Protein AF-0000000085125962 (afdb_homodimer)

Sequence (212 aa):
MDSRNDSMDLSDDSVFESAAELFRAMAAPVRLKIISVLWHGEKNVTELLADITTTQPNMSQHLNTLYQAGVLGRRREGVSIYYFIANAQAAQMCRAICAQVAIAQGMDSRNDSMDLSDDSVFESAAELFRAMAAPVRLKIISVLWHGEKNVTELLADITTTQPNMSQHLNTLYQAGVLGRRREGVSIYYFIANAQAAQMCRAICAQVAIAQG

Solvent-accessible surface area (backbone atoms only — not comparable to full-atom values): 11707 Å² total; per-residue (Å²): 132,87,73,75,71,74,62,78,54,87,79,38,55,62,24,31,47,52,33,10,48,46,25,45,51,45,32,35,38,68,47,44,50,51,51,58,59,31,71,80,40,65,44,33,67,70,60,46,52,74,75,40,94,70,53,70,71,57,49,51,49,50,51,49,47,30,35,75,60,47,42,30,40,75,46,75,56,90,95,44,56,32,35,34,72,60,27,62,68,59,53,49,49,52,51,51,46,35,50,51,42,44,57,74,72,103,133,88,77,72,76,71,62,76,56,88,77,37,56,63,26,30,46,53,32,10,48,45,25,47,51,45,32,36,38,68,47,45,49,50,52,57,60,30,70,80,40,65,43,32,68,71,60,46,50,74,76,40,96,71,52,70,70,58,49,52,52,48,51,47,48,29,34,76,59,46,41,28,39,73,47,76,56,91,95,42,56,33,34,33,73,58,27,63,67,61,53,50,49,53,50,51,46,33,50,53,43,43,56,72,74,106

pLDDT: mean 88.92, std 17.8, range [28.0, 98.62]

InterPro domains:
  IPR001845 HTH ArsR-type DNA-binding domain [PF01022] (29-71)
  IPR001845 HTH ArsR-type DNA-binding domain [PR00778] (23-38)
  IPR001845 HTH ArsR-type DNA-binding domain [PR00778] (55-70)
  IPR001845 HTH ArsR-type DNA-binding domain [PR00778] (70-85)
  IPR001845 HTH ArsR-type DNA-binding domain [PS50987] (11-105)
  IPR001845 HTH ArsR-type DNA-binding domain [SM00418] (21-99)
  IPR011991 ArsR-like helix-turn-helix domain [cd00090] (23-88)
  IPR036388 Winged helix-like DNA-binding domain superfamily [G3DSA:1.10.10.10] (1-105)
  IPR036390 Winged helix DNA-binding domain superfamily [SSF46785] (10-98)
  IPR051011 Metal-responsive transcriptional regulator [PTHR43132] (11-100)

Radius of gyration: 18.81 Å; Cα contacts (8 Å, |Δi|>4): 247; chains: 2; bounding box: 38×59×44 Å

Foldseek 3Di:
DPPVCPVCPPVNVVVVVLVVLLVVLLVDPLLLVVLVVQVVHKDFLVVSCVVDPDDSVVSVVSQVSCVVSQQWDWDDDDPTIIIHGRDVVSSVVSVVVVVVVVVVVD/DCPPCPVCPPVNVVVVVLVVLLVVLLVDPLLLVVLVVQVVHKDFLVVSCVVDPDDSVVSVVSQVSCVVSQQWDWDDDDPTIIIHGRDVVSSVVSVVVVVVVVVVVD

Organism: Delftia acidovorans (strain DSM 14801 / SPH-1) (NCBI:txid398578)

Structure (mmCIF, N/CA/C/O backbone):
data_AF-0000000085125962-model_v1
#
loop_
_entity.id
_entity.type
_entity.pdbx_description
1 polymer 'Transcriptional regulator, ArsR family'
#
loop_
_atom_site.group_PDB
_atom_site.id
_atom_site.type_symbol
_atom_site.label_atom_id
_atom_site.label_alt_id
_atom_site.label_comp_id
_atom_site.label_asym_id
_atom_site.label_entity_id
_atom_site.label_seq_id
_atom_site.pdbx_PDB_ins_code
_atom_site.Cartn_x
_atom_site.Cartn_y
_atom_site.Cartn_z
_atom_site.occupancy
_atom_site.B_iso_or_equiv
_atom_site.auth_seq_id
_atom_site.auth_comp_id
_atom_site.auth_asym_id
_atom_site.auth_atom_id
_atom_site.pdbx_PDB_model_num
ATOM 1 N N . MET A 1 1 ? 22.156 11.617 25.328 1 28.44 1 MET A N 1
ATOM 2 C CA . MET A 1 1 ? 20.812 11.688 24.766 1 28.44 1 MET A CA 1
ATOM 3 C C . MET A 1 1 ? 20.828 11.453 23.25 1 28.44 1 MET A C 1
ATOM 5 O O . MET A 1 1 ? 21.453 12.219 22.516 1 28.44 1 MET A O 1
ATOM 9 N N . ASP A 1 2 ? 21 10.234 22.703 1 30.72 2 ASP A N 1
ATOM 10 C CA . ASP A 1 2 ? 21.125 9.656 21.375 1 30.72 2 ASP A CA 1
ATOM 11 C C . ASP A 1 2 ? 20.031 10.18 20.453 1 30.72 2 ASP A C 1
ATOM 13 O O . ASP A 1 2 ? 18.875 9.758 20.547 1 30.72 2 ASP A O 1
ATOM 17 N N . SER A 1 3 ? 19.938 11.523 20.156 1 28.55 3 SER A N 1
ATOM 18 C CA . SER A 1 3 ? 19.172 12.312 19.219 1 28.55 3 SER A CA 1
ATOM 19 C C . SER A 1 3 ? 19.078 11.617 17.859 1 28.55 3 SER A C 1
ATOM 21 O O . SER A 1 3 ? 19.906 11.852 16.969 1 28.55 3 SER A O 1
ATOM 23 N N . ARG A 1 4 ? 19.047 10.25 17.812 1 34.72 4 ARG A N 1
ATOM 24 C CA . ARG A 1 4 ? 18.781 9.539 16.562 1 34.72 4 ARG A CA 1
ATOM 25 C C . ARG A 1 4 ? 17.875 10.359 15.656 1 34.72 4 ARG A C 1
ATOM 27 O O . ARG A 1 4 ? 16.781 10.758 16.047 1 34.72 4 ARG A O 1
ATOM 34 N N . ASN A 1 5 ? 18.375 11.367 14.945 1 33.34 5 ASN A N 1
ATOM 35 C CA . ASN A 1 5 ? 18.016 12.227 13.828 1 33.34 5 ASN A CA 1
ATOM 36 C C . ASN A 1 5 ? 17.016 11.547 12.898 1 33.34 5 ASN A C 1
ATOM 38 O O . ASN A 1 5 ? 17.391 10.727 12.062 1 33.34 5 ASN A O 1
ATOM 42 N N . ASP A 1 6 ? 16.078 11.016 13.305 1 39.19 6 ASP A N 1
ATOM 43 C CA . ASP A 1 6 ? 14.844 10.57 12.664 1 39.19 6 ASP A CA 1
ATOM 44 C C . ASP A 1 6 ? 14.492 11.461 11.477 1 39.19 6 ASP A C 1
ATOM 46 O O . ASP A 1 6 ? 13.328 11.555 11.094 1 39.19 6 ASP A O 1
ATOM 50 N N . SER A 1 7 ? 15.234 12.492 11.414 1 42.19 7 SER A N 1
ATOM 51 C CA . SER A 1 7 ? 15.094 13.344 10.242 1 42.19 7 SER A CA 1
ATOM 52 C C . SER A 1 7 ? 15.148 12.531 8.953 1 42.19 7 SER A C 1
ATOM 54 O O . SER A 1 7 ? 16.203 12.008 8.586 1 42.19 7 SER A O 1
ATOM 56 N N . MET A 1 8 ? 14.305 11.711 8.672 1 44.81 8 MET A N 1
ATOM 57 C CA . MET A 1 8 ? 14.32 11.234 7.293 1 44.81 8 MET A CA 1
ATOM 58 C C . MET A 1 8 ? 14.82 12.32 6.352 1 44.81 8 MET A C 1
ATOM 60 O O . MET A 1 8 ? 14.094 13.281 6.066 1 44.81 8 MET A O 1
ATOM 64 N N . ASP A 1 9 ? 16 12.914 6.391 1 45.34 9 ASP A N 1
ATOM 65 C CA . ASP A 1 9 ? 16.719 13.867 5.539 1 45.34 9 ASP A CA 1
ATOM 66 C C . ASP A 1 9 ? 16.281 13.727 4.082 1 45.34 9 ASP A C 1
ATOM 68 O O . ASP A 1 9 ? 15.555 12.797 3.729 1 45.34 9 ASP A O 1
ATOM 72 N N . LEU A 1 10 ? 17.078 14.508 2.957 1 44.5 10 LEU A N 1
ATOM 73 C CA . LEU A 1 10 ? 17.062 14.805 1.529 1 44.5 10 LEU A CA 1
ATOM 74 C C . LEU A 1 10 ? 16.859 13.539 0.709 1 44.5 10 LEU A C 1
ATOM 76 O O . LEU A 1 10 ? 16.328 13.594 -0.405 1 44.5 10 LEU A O 1
ATOM 80 N N . SER A 1 11 ? 17.641 12.305 0.971 1 52.22 11 SER A N 1
ATOM 81 C CA . SER A 1 11 ? 17.625 10.953 0.421 1 52.22 11 SER A CA 1
ATOM 82 C C . SER A 1 11 ? 16.25 10.305 0.579 1 52.22 11 SER A C 1
ATOM 84 O O . SER A 1 11 ? 16.031 9.195 0.103 1 52.22 11 SER A O 1
ATOM 86 N N . ASP A 1 12 ? 15.281 11.195 0.937 1 78.44 12 ASP A N 1
ATOM 87 C CA . ASP A 1 12 ? 13.984 10.859 1.52 1 78.44 12 ASP A CA 1
ATOM 88 C C . ASP A 1 12 ? 12.906 10.781 0.444 1 78.44 12 ASP A C 1
ATOM 90 O O . ASP A 1 12 ? 12.102 9.844 0.432 1 78.44 12 ASP A O 1
ATOM 94 N N . ASP A 1 13 ? 13.477 11.57 -0.657 1 88.12 13 ASP A N 1
ATOM 95 C CA . ASP A 1 13 ? 12.43 11.586 -1.677 1 88.12 13 ASP A CA 1
ATOM 96 C C . ASP A 1 13 ? 12.43 10.289 -2.482 1 88.12 13 ASP A C 1
ATOM 98 O O . ASP A 1 13 ? 11.367 9.781 -2.846 1 88.12 13 ASP A O 1
ATOM 102 N N . SER A 1 14 ? 13.688 9.852 -2.709 1 92.62 14 SER A N 1
ATOM 103 C CA . SER A 1 14 ? 13.789 8.602 -3.453 1 92.62 14 SER A CA 1
ATOM 104 C C . SER A 1 14 ? 13.18 7.441 -2.666 1 92.62 14 SER A C 1
ATOM 106 O O . SER A 1 14 ? 12.602 6.523 -3.25 1 92.62 14 SER A O 1
ATOM 108 N N . VAL A 1 15 ? 13.344 7.531 -1.402 1 93.75 15 VAL A N 1
ATOM 109 C CA . VAL A 1 15 ? 12.781 6.492 -0.55 1 93.75 15 VAL A CA 1
ATOM 110 C C . VAL A 1 15 ? 11.258 6.523 -0.635 1 93.75 15 VAL A C 1
ATOM 112 O O . VAL A 1 15 ? 10.617 5.484 -0.812 1 93.75 15 VAL A O 1
ATOM 115 N N . PHE A 1 16 ? 10.734 7.758 -0.569 1 94.94 16 PHE A N 1
ATOM 116 C CA . PHE A 1 16 ? 9.281 7.875 -0.625 1 94.94 16 PHE A CA 1
ATOM 117 C C . PHE A 1 16 ? 8.75 7.441 -1.989 1 94.94 16 PHE A C 1
ATOM 119 O O . PHE A 1 16 ? 7.684 6.836 -2.084 1 94.94 16 PHE A O 1
ATOM 126 N N . GLU A 1 17 ? 9.516 7.707 -3.027 1 95.69 17 GLU A N 1
ATOM 127 C CA . GLU A 1 17 ? 9.117 7.297 -4.371 1 95.69 17 GLU A CA 1
ATOM 128 C C . GLU A 1 17 ? 9.102 5.777 -4.5 1 95.69 17 GLU A C 1
ATOM 130 O O . GLU A 1 17 ? 8.133 5.203 -5.004 1 95.69 17 GLU A O 1
ATOM 135 N N . SER A 1 18 ? 10.102 5.199 -4.023 1 94.56 18 SER A N 1
ATOM 136 C CA . SER A 1 18 ? 10.195 3.746 -4.105 1 94.56 18 SER A CA 1
ATOM 137 C C . SER A 1 18 ? 9.172 3.074 -3.203 1 94.56 18 SER A C 1
ATOM 139 O O . SER A 1 18 ? 8.578 2.061 -3.576 1 94.56 18 SER A O 1
ATOM 141 N N . ALA A 1 19 ? 9.016 3.625 -2.057 1 94.75 19 ALA A N 1
ATOM 142 C CA . ALA A 1 19 ? 8 3.09 -1.152 1 94.75 19 ALA A CA 1
ATOM 143 C C . ALA A 1 19 ? 6.609 3.199 -1.768 1 94.75 19 ALA A C 1
ATOM 145 O O . ALA A 1 19 ? 5.82 2.254 -1.702 1 94.75 19 ALA A O 1
ATOM 146 N N . ALA A 1 20 ? 6.336 4.371 -2.369 1 96.75 20 ALA A N 1
ATOM 147 C CA . ALA A 1 20 ? 5.043 4.574 -3.01 1 96.75 20 ALA A CA 1
ATOM 148 C C . ALA A 1 20 ? 4.812 3.549 -4.117 1 96.75 20 ALA A C 1
ATOM 150 O O . ALA A 1 20 ? 3.695 3.062 -4.301 1 96.75 20 ALA A O 1
ATOM 151 N N . GLU A 1 21 ? 5.84 3.213 -4.82 1 95.56 21 GLU A N 1
ATOM 152 C CA . GLU A 1 21 ? 5.742 2.203 -5.871 1 95.56 21 GLU A CA 1
ATOM 153 C C . GLU A 1 21 ? 5.359 0.842 -5.293 1 95.56 21 GLU A C 1
ATOM 155 O O . GLU A 1 21 ? 4.547 0.121 -5.879 1 95.56 21 GLU A O 1
ATOM 160 N N . LEU A 1 22 ? 5.926 0.525 -4.211 1 94.88 22 LEU A N 1
ATOM 161 C CA . LEU A 1 22 ? 5.605 -0.736 -3.551 1 94.88 22 LEU A CA 1
ATOM 162 C C . LEU A 1 22 ? 4.156 -0.745 -3.066 1 94.88 22 LEU A C 1
ATOM 164 O O . LEU A 1 22 ? 3.443 -1.732 -3.25 1 94.88 22 LEU A O 1
ATOM 168 N N . PHE A 1 23 ? 3.719 0.375 -2.488 1 96.19 23 PHE A N 1
ATOM 169 C CA . PHE A 1 23 ? 2.326 0.488 -2.074 1 96.19 23 PHE A CA 1
ATOM 170 C C . PHE A 1 23 ? 1.393 0.364 -3.271 1 96.19 23 PHE A C 1
ATOM 172 O O . PHE A 1 23 ? 0.358 -0.303 -3.193 1 96.19 23 PHE A O 1
ATOM 179 N N . ARG A 1 24 ? 1.797 0.965 -4.375 1 96.88 24 ARG A N 1
ATOM 180 C CA . ARG A 1 24 ? 0.995 0.89 -5.594 1 96.88 24 ARG A CA 1
ATOM 181 C C . ARG A 1 24 ? 0.851 -0.553 -6.066 1 96.88 24 ARG A C 1
ATOM 183 O O . ARG A 1 24 ? -0.226 -0.963 -6.504 1 96.88 24 ARG A O 1
ATOM 190 N N . ALA A 1 25 ? 1.851 -1.232 -5.973 1 96.94 25 ALA A N 1
ATOM 191 C CA . ALA A 1 25 ? 1.846 -2.619 -6.43 1 96.94 25 ALA A CA 1
ATOM 192 C C . ALA A 1 25 ? 0.881 -3.467 -5.605 1 96.94 25 ALA A C 1
ATOM 194 O O . ALA A 1 25 ? 0.363 -4.477 -6.09 1 96.94 25 ALA A O 1
ATOM 195 N N . MET A 1 26 ? 0.625 -3.014 -4.426 1 95.75 26 MET A N 1
ATOM 196 C CA . MET A 1 26 ? -0.215 -3.791 -3.518 1 95.75 26 MET A CA 1
ATOM 197 C C . MET A 1 26 ? -1.595 -3.156 -3.377 1 95.75 26 MET A C 1
ATOM 199 O O . MET A 1 26 ? -2.35 -3.5 -2.467 1 95.75 26 MET A O 1
ATOM 203 N N . ALA A 1 27 ? -1.927 -2.254 -4.262 1 97.31 27 ALA A N 1
ATOM 204 C CA . ALA A 1 27 ? -3.152 -1.47 -4.145 1 97.31 27 ALA A CA 1
ATOM 205 C C . ALA A 1 27 ? -4.28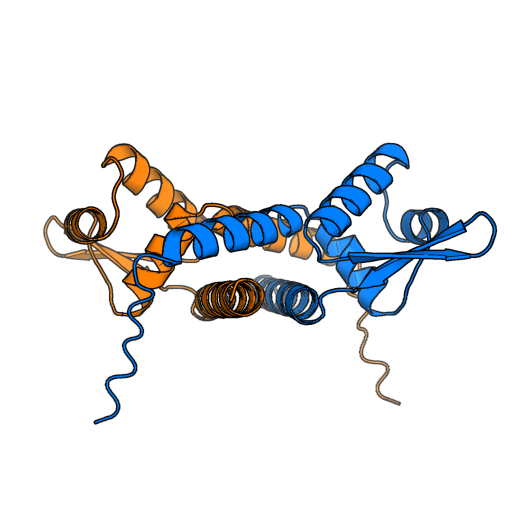5 -2.098 -4.953 1 97.31 27 ALA A C 1
ATOM 207 O O . ALA A 1 27 ? -5.297 -1.447 -5.227 1 97.31 27 ALA A O 1
ATOM 208 N N . ALA A 1 28 ? -4.168 -3.338 -5.352 1 97.5 28 ALA A N 1
ATOM 209 C CA . ALA A 1 28 ? -5.203 -4.062 -6.086 1 97.5 28 ALA A CA 1
ATOM 210 C C . ALA A 1 28 ? -5.652 -5.305 -5.32 1 97.5 28 ALA A C 1
ATOM 212 O O . ALA A 1 28 ? -4.828 -6.133 -4.934 1 97.5 28 ALA A O 1
ATOM 213 N N . PRO A 1 29 ? -6.988 -5.41 -5.219 1 96.88 29 PRO A N 1
ATOM 214 C CA . PRO A 1 29 ? -7.484 -6.547 -4.441 1 96.88 29 PRO A CA 1
ATOM 215 C C . PRO A 1 29 ? -6.973 -7.887 -4.961 1 96.88 29 PRO A C 1
ATOM 217 O O . PRO A 1 29 ? -6.586 -8.75 -4.172 1 96.88 29 PRO A O 1
ATOM 220 N N . VAL A 1 30 ? -6.918 -8.008 -6.23 1 97.12 30 VAL A N 1
ATOM 221 C CA . VAL A 1 30 ? -6.512 -9.281 -6.82 1 97.12 30 VAL A CA 1
ATOM 222 C C . VAL A 1 30 ? -5.043 -9.555 -6.496 1 97.12 30 VAL A C 1
ATOM 224 O O . VAL A 1 30 ? -4.656 -10.703 -6.27 1 97.12 30 VAL A O 1
ATOM 227 N N . ARG A 1 31 ? -4.25 -8.57 -6.461 1 97.81 31 ARG A N 1
ATOM 228 C CA . ARG A 1 31 ? -2.842 -8.758 -6.137 1 97.81 31 ARG A CA 1
ATOM 229 C C . ARG A 1 31 ? -2.66 -9.141 -4.672 1 97.81 31 ARG A C 1
ATOM 231 O O . ARG A 1 31 ? -1.75 -9.898 -4.332 1 97.81 31 ARG A O 1
ATOM 238 N N . LEU A 1 32 ? -3.508 -8.625 -3.83 1 96.62 32 LEU A N 1
ATOM 239 C CA . LEU A 1 32 ? -3.48 -9.031 -2.43 1 96.62 32 LEU A CA 1
ATOM 240 C C . LEU A 1 32 ? -3.898 -10.492 -2.279 1 96.62 32 LEU A C 1
ATOM 242 O O . LEU A 1 32 ? -3.328 -11.227 -1.47 1 96.62 32 LEU A O 1
ATOM 246 N N . LYS A 1 33 ? -4.836 -10.906 -3.057 1 96.31 33 LYS A N 1
ATOM 247 C CA . LYS A 1 33 ? -5.25 -12.305 -3.07 1 96.31 33 LYS A CA 1
ATOM 248 C C . LYS A 1 33 ? -4.113 -13.211 -3.541 1 96.31 33 LYS A C 1
ATOM 250 O O . LYS A 1 33 ? -3.871 -14.266 -2.957 1 96.31 33 LYS A O 1
ATOM 255 N N . ILE A 1 34 ? -3.463 -12.727 -4.562 1 97.5 34 ILE A N 1
ATOM 256 C CA . ILE A 1 34 ? -2.328 -13.469 -5.098 1 97.5 34 ILE A CA 1
ATOM 257 C C . ILE A 1 34 ? -1.279 -13.672 -4.008 1 97.5 34 ILE A C 1
ATOM 259 O O . ILE A 1 34 ? -0.796 -14.781 -3.793 1 97.5 34 ILE A O 1
ATOM 263 N N . ILE A 1 35 ? -0.946 -12.633 -3.309 1 97.25 35 ILE A N 1
ATOM 264 C CA . ILE A 1 35 ? 0.052 -12.68 -2.246 1 97.25 35 ILE A CA 1
ATOM 265 C C . ILE A 1 35 ? -0.405 -13.641 -1.153 1 97.25 35 ILE A C 1
ATOM 267 O O . ILE A 1 35 ? 0.39 -14.438 -0.646 1 97.25 35 ILE A O 1
ATOM 271 N N . SER A 1 36 ? -1.644 -13.562 -0.845 1 95.12 36 SER A N 1
ATOM 272 C CA . SER A 1 36 ? -2.195 -14.438 0.188 1 95.12 36 SER A CA 1
ATOM 273 C C . SER A 1 36 ? -2.068 -15.906 -0.203 1 95.12 36 SER A C 1
ATOM 275 O O . SER A 1 36 ? -1.686 -16.734 0.62 1 95.12 36 SER A O 1
ATOM 277 N N . VAL A 1 37 ? -2.391 -16.234 -1.386 1 95.81 37 VAL A N 1
ATOM 278 C CA . VAL A 1 37 ? -2.338 -17.609 -1.878 1 95.81 37 VAL A CA 1
ATOM 279 C C . VAL A 1 37 ? -0.89 -18.094 -1.908 1 95.81 37 VAL A C 1
ATOM 281 O O . VAL A 1 37 ? -0.594 -19.219 -1.493 1 95.81 37 VAL A O 1
ATOM 284 N N . LEU A 1 38 ? 0.018 -17.25 -2.254 1 97.38 38 LEU A N 1
ATOM 285 C CA . LEU A 1 38 ? 1.42 -17.609 -2.414 1 97.38 38 LEU A CA 1
ATOM 286 C C . LEU A 1 38 ? 2.111 -17.734 -1.06 1 97.38 38 LEU A C 1
ATOM 288 O O . LEU A 1 38 ? 3.213 -18.281 -0.963 1 97.38 38 LEU A O 1
ATOM 292 N N . TRP A 1 39 ? 1.435 -17.156 -0.103 1 94.62 39 TRP A N 1
ATOM 293 C CA . TRP A 1 39 ? 1.985 -17.25 1.243 1 94.62 39 TRP A CA 1
ATOM 294 C C . TRP A 1 39 ? 2.172 -18.719 1.643 1 94.62 39 TRP A C 1
ATOM 296 O O . TRP A 1 39 ? 3.08 -19.047 2.41 1 94.62 39 TRP A O 1
ATOM 306 N N . HIS A 1 40 ? 1.407 -19.562 1.057 1 93.81 40 HIS A N 1
ATOM 307 C CA . HIS A 1 40 ? 1.403 -20.969 1.439 1 93.81 40 HIS A CA 1
ATOM 308 C C . HIS A 1 40 ? 2.299 -21.797 0.521 1 93.81 40 HIS A C 1
ATOM 310 O O . HIS A 1 40 ? 2.436 -23 0.702 1 93.81 40 HIS A O 1
ATOM 316 N N . GLY A 1 41 ? 2.875 -21.156 -0.464 1 96.56 41 GLY A N 1
ATOM 317 C CA . GLY A 1 41 ? 3.766 -21.859 -1.383 1 96.56 41 GLY A CA 1
ATOM 318 C C . GLY A 1 41 ? 3.742 -21.281 -2.785 1 96.56 41 GLY A C 1
ATOM 319 O O . GLY A 1 41 ? 2.809 -20.562 -3.15 1 96.56 41 GLY A O 1
ATOM 320 N N . GLU A 1 42 ? 4.77 -21.578 -3.537 1 98.25 42 GLU A N 1
ATOM 321 C CA . GLU A 1 42 ? 4.855 -21.094 -4.914 1 98.25 42 GLU A CA 1
ATOM 322 C C . GLU A 1 42 ? 3.789 -21.75 -5.793 1 98.25 42 GLU A C 1
ATOM 324 O O . GLU A 1 42 ? 3.365 -22.875 -5.539 1 98.25 42 GLU A O 1
ATOM 329 N N . LYS A 1 43 ? 3.338 -21.094 -6.797 1 98.25 43 LYS A N 1
ATOM 330 C CA . LYS A 1 43 ? 2.332 -21.594 -7.738 1 98.25 43 LYS A CA 1
ATOM 331 C C . LYS A 1 43 ? 2.57 -21.031 -9.141 1 98.25 43 LYS A C 1
ATOM 333 O O . LYS A 1 43 ? 3.17 -19.969 -9.289 1 98.25 43 LYS A O 1
ATOM 338 N N . ASN A 1 44 ? 2.127 -21.797 -10.125 1 97.88 44 ASN A N 1
ATOM 339 C CA . ASN A 1 44 ? 2.133 -21.281 -11.492 1 97.88 44 ASN A CA 1
ATOM 340 C C . ASN A 1 44 ? 0.797 -20.641 -11.852 1 97.88 44 ASN A C 1
ATOM 342 O O . ASN A 1 44 ? -0.127 -20.625 -11.031 1 97.88 44 ASN A O 1
ATOM 346 N N . VAL A 1 45 ? 0.726 -20.031 -13.039 1 97.62 45 VAL A N 1
ATOM 347 C CA . VAL A 1 45 ? -0.44 -19.266 -13.461 1 97.62 45 VAL A CA 1
ATOM 348 C C . VAL A 1 45 ? -1.685 -20.141 -13.422 1 97.62 45 VAL A C 1
ATOM 350 O O . VAL A 1 45 ? -2.736 -19.719 -12.93 1 97.62 45 VAL A O 1
ATOM 353 N N . THR A 1 46 ? -1.568 -21.375 -13.852 1 96.94 46 THR A N 1
ATOM 354 C CA . THR A 1 46 ? -2.699 -22.297 -13.891 1 96.94 46 THR A CA 1
ATOM 355 C C . THR A 1 46 ? -3.234 -22.547 -12.484 1 96.94 46 THR A C 1
ATOM 357 O O . THR A 1 46 ? -4.445 -22.516 -12.258 1 96.94 46 THR A O 1
ATOM 360 N N . GLU A 1 47 ? -2.363 -22.828 -11.555 1 97.44 47 GLU A N 1
ATOM 361 C CA . GLU A 1 47 ? -2.744 -23.062 -10.164 1 97.44 47 GLU A CA 1
ATOM 362 C C . GLU A 1 47 ? -3.367 -21.812 -9.539 1 97.44 47 GLU A C 1
ATOM 364 O O . GLU A 1 47 ? -4.324 -21.922 -8.773 1 97.44 47 GLU A O 1
ATOM 369 N N . LEU A 1 48 ? -2.857 -20.641 -9.859 1 97.75 48 LEU A N 1
ATOM 370 C CA . LEU A 1 48 ? -3.387 -19.391 -9.336 1 97.75 48 LEU A CA 1
ATOM 371 C C . LEU A 1 48 ? -4.789 -19.125 -9.867 1 97.75 48 LEU A C 1
ATOM 373 O O . LEU A 1 48 ? -5.664 -18.672 -9.133 1 97.75 48 LEU A O 1
ATOM 377 N N . LEU A 1 49 ? -4.977 -19.469 -11.156 1 97.44 49 LEU A N 1
ATOM 378 C CA . LEU A 1 49 ? -6.277 -19.25 -11.773 1 97.44 49 LEU A CA 1
ATOM 379 C C . LEU A 1 49 ? -7.324 -20.188 -11.188 1 97.44 49 LEU A C 1
ATOM 381 O O . LEU A 1 49 ? -8.523 -19.906 -11.242 1 97.44 49 LEU A O 1
ATOM 385 N N . ALA A 1 50 ? -6.906 -21.297 -10.586 1 96.75 50 ALA A N 1
ATOM 386 C CA . ALA A 1 50 ? -7.816 -22.219 -9.914 1 96.75 50 ALA A CA 1
ATOM 387 C C . ALA A 1 50 ? -8.305 -21.625 -8.594 1 96.75 50 ALA A C 1
ATOM 389 O O . ALA A 1 50 ? -9.414 -21.938 -8.141 1 96.75 50 ALA A O 1
ATOM 390 N N . ASP A 1 51 ? -7.484 -20.734 -8.031 1 94.5 51 ASP A N 1
ATOM 39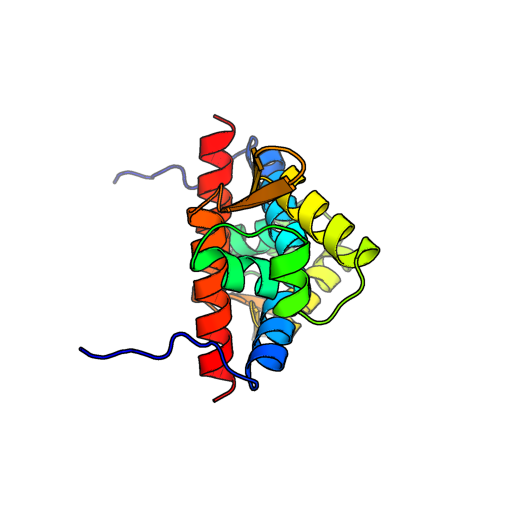1 C CA . ASP A 1 51 ? -7.766 -20.203 -6.699 1 94.5 51 ASP A CA 1
ATOM 392 C C . ASP A 1 51 ? -8.391 -18.812 -6.781 1 94.5 51 ASP A C 1
ATOM 394 O O . ASP A 1 51 ? -9.078 -18.375 -5.855 1 94.5 51 ASP A O 1
ATOM 398 N N . ILE A 1 52 ? -8.094 -18.094 -7.895 1 95.62 52 ILE A N 1
ATOM 399 C CA . ILE A 1 52 ? -8.508 -16.703 -8.031 1 95.62 52 ILE A CA 1
ATOM 400 C C . ILE A 1 52 ? -9.258 -16.516 -9.344 1 95.62 52 ILE A C 1
ATOM 402 O O . ILE A 1 52 ? -8.727 -16.797 -10.422 1 95.62 52 ILE A O 1
ATOM 406 N N . THR A 1 53 ? -10.414 -15.969 -9.164 1 94.81 53 THR A N 1
ATOM 407 C CA . THR A 1 53 ? -11.25 -15.781 -10.352 1 94.81 53 THR A CA 1
ATOM 408 C C . THR A 1 53 ? -10.828 -14.531 -11.117 1 94.81 53 THR A C 1
ATOM 410 O O . THR A 1 53 ? -11.055 -13.414 -10.656 1 94.81 53 THR A O 1
ATOM 413 N N . THR A 1 54 ? -10.234 -14.664 -12.281 1 96.38 54 THR A N 1
ATOM 414 C CA . THR A 1 54 ? -9.828 -13.633 -13.227 1 96.38 54 THR A CA 1
ATOM 415 C C . THR A 1 54 ? -9.414 -14.25 -14.555 1 96.38 54 THR A C 1
ATOM 417 O O . THR A 1 54 ? -9.469 -15.469 -14.727 1 96.38 54 THR A O 1
ATOM 420 N N . THR A 1 55 ? -9.086 -13.477 -15.555 1 97.38 55 THR A N 1
ATOM 421 C CA . THR A 1 55 ? -8.641 -13.984 -16.844 1 97.38 55 THR A CA 1
ATOM 422 C C . THR A 1 55 ? -7.125 -14.203 -16.844 1 97.38 55 THR A C 1
ATOM 424 O O . THR A 1 55 ? -6.414 -13.648 -16.016 1 97.38 55 THR A O 1
ATOM 427 N N . GLN A 1 56 ? -6.648 -14.992 -17.75 1 97 56 GLN A N 1
ATOM 428 C CA . GLN A 1 56 ? -5.223 -15.281 -17.859 1 97 56 GLN A CA 1
ATOM 429 C C . GLN A 1 56 ? -4.43 -14.016 -18.172 1 97 56 GLN A C 1
ATOM 431 O O . GLN A 1 56 ? -3.402 -13.75 -17.547 1 97 56 GLN A O 1
ATOM 436 N N . PRO A 1 57 ? -4.887 -13.203 -19.109 1 97.69 57 PRO A N 1
ATOM 437 C CA . PRO A 1 57 ? -4.129 -11.977 -19.375 1 97.69 57 PRO A CA 1
ATOM 438 C C . PRO A 1 57 ? -4.039 -11.062 -18.141 1 97.69 57 PRO A C 1
ATOM 440 O O . PRO A 1 57 ? -2.982 -10.492 -17.875 1 97.69 57 PRO A O 1
ATOM 443 N N . ASN A 1 58 ? -5.129 -10.93 -17.406 1 97.62 58 ASN A N 1
ATOM 444 C CA . ASN A 1 58 ? -5.141 -10.109 -16.188 1 97.62 58 ASN A CA 1
ATOM 445 C C . ASN A 1 58 ? -4.203 -10.672 -15.125 1 97.62 58 ASN A C 1
ATOM 447 O O . ASN A 1 58 ? -3.428 -9.93 -14.523 1 97.62 58 ASN A O 1
ATOM 451 N N . MET A 1 59 ? -4.312 -11.922 -14.969 1 98.12 59 MET A N 1
ATOM 452 C CA . MET A 1 59 ? -3.422 -12.578 -14.016 1 98.12 59 MET A CA 1
ATOM 453 C C . MET A 1 59 ? -1.962 -12.32 -14.367 1 98.12 59 MET A C 1
ATOM 455 O O . MET A 1 59 ? -1.163 -11.969 -13.5 1 98.12 59 MET A O 1
ATOM 459 N N . SER A 1 60 ? -1.646 -12.492 -15.609 1 97.5 60 SER A N 1
ATOM 460 C CA . SER A 1 60 ? -0.276 -12.281 -16.062 1 97.5 60 SER A CA 1
ATOM 461 C C . SER A 1 60 ? 0.182 -10.852 -15.773 1 97.5 60 SER A C 1
ATOM 463 O O . SER A 1 60 ? 1.302 -10.641 -15.305 1 97.5 60 SER A O 1
ATOM 465 N N . GLN A 1 61 ? -0.643 -9.961 -16.031 1 98.06 61 GLN A N 1
ATOM 466 C CA . GLN A 1 61 ? -0.326 -8.555 -15.797 1 98.06 61 GLN A CA 1
ATOM 467 C C . GLN A 1 61 ? -0.085 -8.281 -14.312 1 98.06 61 GLN A C 1
ATOM 469 O O . GLN A 1 61 ? 0.877 -7.602 -13.953 1 98.06 61 GLN A O 1
ATOM 474 N N . HIS A 1 62 ? -0.954 -8.789 -13.484 1 98.56 62 HIS A N 1
ATOM 475 C CA . HIS A 1 62 ? -0.814 -8.594 -12.047 1 98.56 62 HIS A CA 1
ATOM 476 C C . HIS A 1 62 ? 0.464 -9.242 -11.523 1 98.56 62 HIS A C 1
ATOM 478 O O . HIS A 1 62 ? 1.178 -8.648 -10.711 1 98.56 62 HIS A O 1
ATOM 484 N N . LEU A 1 63 ? 0.728 -10.422 -11.992 1 98.5 63 LEU A N 1
ATOM 485 C CA . LEU A 1 63 ? 1.948 -11.117 -11.594 1 98.5 63 LEU A CA 1
ATOM 486 C C . LEU A 1 63 ? 3.184 -10.328 -12.023 1 98.5 63 LEU A C 1
ATOM 488 O O . LEU A 1 63 ? 4.145 -10.211 -11.266 1 98.5 63 LEU A O 1
ATOM 492 N N . ASN A 1 64 ? 3.141 -9.836 -13.211 1 98.38 64 ASN A N 1
ATOM 493 C CA . ASN A 1 64 ? 4.258 -9.031 -13.695 1 98.38 64 ASN A CA 1
ATOM 494 C C . ASN A 1 64 ? 4.441 -7.77 -12.867 1 98.38 64 ASN A C 1
ATOM 496 O O . ASN A 1 64 ? 5.57 -7.387 -12.547 1 98.38 64 ASN A O 1
ATOM 500 N N . THR A 1 65 ? 3.385 -7.078 -12.531 1 98.5 65 THR A N 1
ATOM 501 C CA . THR A 1 65 ? 3.438 -5.887 -11.695 1 98.5 65 THR A CA 1
ATOM 502 C C . THR A 1 65 ? 4.086 -6.199 -10.344 1 98.5 65 THR A C 1
ATOM 504 O O . THR A 1 65 ? 4.977 -5.473 -9.898 1 98.5 65 THR A O 1
ATOM 507 N N . LEU A 1 66 ? 3.678 -7.289 -9.734 1 98.25 66 LEU A N 1
ATOM 508 C CA . LEU A 1 66 ? 4.219 -7.691 -8.438 1 98.25 66 LEU A CA 1
ATOM 509 C C . LEU A 1 66 ? 5.684 -8.102 -8.562 1 98.25 66 LEU A C 1
ATOM 511 O O . LEU A 1 66 ? 6.484 -7.84 -7.664 1 98.25 66 LEU A O 1
ATOM 515 N N . TYR A 1 67 ? 6.012 -8.727 -9.695 1 98.19 67 TYR A N 1
ATOM 516 C CA . TYR A 1 67 ? 7.391 -9.117 -9.961 1 98.19 67 TYR A CA 1
ATOM 517 C C . TYR A 1 67 ? 8.289 -7.898 -10.125 1 98.19 67 TYR A C 1
ATOM 519 O O . TYR A 1 67 ? 9.344 -7.805 -9.492 1 98.19 67 TYR A O 1
ATOM 527 N N . GLN A 1 68 ? 7.867 -6.945 -10.898 1 97.31 68 GLN A N 1
ATOM 528 C CA . GLN A 1 68 ? 8.648 -5.742 -11.172 1 97.31 68 GLN A CA 1
ATOM 529 C C . GLN A 1 68 ? 8.836 -4.914 -9.898 1 97.31 68 GLN A C 1
ATOM 531 O O . GLN A 1 68 ? 9.867 -4.27 -9.727 1 97.31 68 GLN A O 1
ATOM 536 N N . ALA A 1 69 ? 7.867 -4.988 -9.016 1 96 69 ALA A N 1
ATOM 537 C CA . ALA A 1 69 ? 7.934 -4.238 -7.77 1 96 69 ALA A CA 1
ATOM 538 C C . ALA A 1 69 ? 8.805 -4.953 -6.742 1 96 69 ALA A C 1
ATOM 540 O O . ALA A 1 69 ? 9.039 -4.434 -5.648 1 96 69 ALA A O 1
ATOM 541 N N . GLY A 1 70 ? 9.18 -6.152 -7.059 1 95.19 70 GLY A N 1
ATOM 542 C CA . GLY A 1 70 ? 10.07 -6.906 -6.191 1 95.19 70 GLY A CA 1
ATOM 543 C C . GLY A 1 70 ? 9.336 -7.688 -5.117 1 95.19 70 GLY A C 1
ATOM 544 O O . GLY A 1 70 ? 9.961 -8.227 -4.195 1 95.19 70 GLY A O 1
ATOM 545 N N . VAL A 1 71 ? 8.125 -7.805 -5.156 1 96.69 71 VAL A N 1
ATOM 546 C CA . VAL A 1 71 ? 7.32 -8.531 -4.176 1 96.69 71 VAL A CA 1
ATOM 547 C C . VAL A 1 71 ? 7.395 -10.031 -4.461 1 96.69 71 VAL A C 1
ATOM 549 O O . VAL A 1 71 ? 7.559 -10.836 -3.539 1 96.69 71 VAL A O 1
ATOM 552 N N . LEU A 1 72 ? 7.316 -10.32 -5.77 1 98.38 72 LEU A N 1
ATOM 553 C CA . LEU A 1 72 ? 7.371 -11.719 -6.18 1 98.38 72 LEU A CA 1
ATOM 554 C C . LEU A 1 72 ? 8.656 -12.008 -6.949 1 98.38 72 LEU A C 1
ATOM 556 O O . LEU A 1 72 ? 9.227 -11.117 -7.578 1 98.38 72 LEU A O 1
ATOM 560 N N . GLY A 1 73 ? 9.055 -13.195 -6.805 1 98.38 73 GLY A N 1
ATOM 561 C CA . GLY A 1 73 ? 10.008 -13.789 -7.727 1 98.38 73 GLY A CA 1
ATOM 562 C C . GLY A 1 73 ? 9.391 -14.852 -8.617 1 98.38 73 GLY A C 1
ATOM 563 O O . GLY A 1 73 ? 8.234 -15.234 -8.43 1 98.38 73 GLY A O 1
ATOM 564 N N . ARG A 1 74 ? 10.125 -15.266 -9.625 1 97.94 74 ARG A N 1
ATOM 565 C CA . ARG A 1 74 ? 9.656 -16.359 -10.469 1 97.94 74 ARG A CA 1
ATOM 566 C C . ARG A 1 74 ? 10.812 -17.266 -10.867 1 97.94 74 ARG A C 1
ATOM 568 O O . ARG A 1 74 ? 11.953 -16.828 -10.984 1 97.94 74 ARG A O 1
ATOM 575 N N . ARG A 1 75 ? 10.516 -18.5 -10.984 1 97.5 75 ARG A N 1
ATOM 576 C CA . ARG A 1 75 ? 11.469 -19.5 -11.438 1 97.5 75 ARG A CA 1
ATOM 577 C C . ARG A 1 75 ? 10.844 -20.422 -12.477 1 97.5 75 ARG A C 1
ATOM 579 O O . ARG A 1 75 ? 9.633 -20.672 -12.453 1 97.5 75 ARG A O 1
ATOM 586 N N . ARG A 1 76 ? 11.664 -20.859 -13.344 1 96.75 76 ARG A N 1
ATOM 587 C CA . ARG A 1 76 ? 11.195 -21.734 -14.414 1 96.75 76 ARG A CA 1
ATOM 588 C C . ARG A 1 76 ? 11.484 -23.203 -14.094 1 96.75 76 ARG A C 1
ATOM 590 O O . ARG A 1 76 ? 12.562 -23.531 -13.594 1 96.75 76 ARG A O 1
ATOM 597 N N . GLU A 1 77 ? 10.531 -24.047 -14.266 1 95.75 77 GLU A N 1
ATOM 598 C CA . GLU A 1 77 ? 10.656 -25.5 -14.211 1 95.75 77 GLU A CA 1
ATOM 599 C C . GLU A 1 77 ? 10.023 -26.156 -15.438 1 95.75 77 GLU A C 1
ATOM 601 O O . GLU A 1 77 ? 8.797 -26.25 -15.539 1 95.75 77 GLU A O 1
ATOM 606 N N . GLY A 1 78 ? 10.93 -26.656 -16.266 1 96 78 GLY A N 1
ATOM 607 C CA . GLY A 1 78 ? 10.406 -27.141 -17.531 1 96 78 GLY A CA 1
ATOM 608 C C . GLY A 1 78 ? 9.734 -26.062 -18.344 1 96 78 GLY A C 1
ATOM 609 O O . GLY A 1 78 ? 10.336 -25.016 -18.625 1 96 78 GLY A O 1
ATOM 610 N N . VAL A 1 79 ? 8.445 -26.219 -18.656 1 93.25 79 VAL A N 1
ATOM 611 C CA . VAL A 1 79 ? 7.723 -25.266 -19.484 1 93.25 79 VAL A CA 1
ATOM 612 C C . VAL A 1 79 ? 6.887 -24.344 -18.609 1 93.25 79 VAL A C 1
ATOM 614 O O . VAL A 1 79 ? 6.215 -23.422 -19.094 1 93.25 79 VAL A O 1
ATOM 617 N N . SER A 1 80 ? 6.977 -24.562 -17.281 1 95.44 80 SER A N 1
ATOM 618 C CA . SER A 1 80 ? 6.133 -23.812 -16.375 1 95.44 80 SER A CA 1
ATOM 619 C C . SER A 1 80 ? 6.945 -22.781 -15.594 1 95.44 80 SER A C 1
ATOM 621 O O . SER A 1 80 ? 8.102 -23.031 -15.242 1 95.44 80 SER A O 1
ATOM 623 N N . ILE A 1 81 ? 6.285 -21.625 -15.375 1 97.5 81 ILE A N 1
ATOM 624 C CA . ILE A 1 81 ? 6.871 -20.594 -14.516 1 97.5 81 ILE A CA 1
ATOM 625 C C . ILE A 1 81 ? 6.152 -20.578 -13.172 1 97.5 81 ILE A C 1
ATOM 627 O O . ILE A 1 81 ? 4.922 -20.5 -13.117 1 97.5 81 ILE A O 1
ATOM 631 N N . TYR A 1 82 ? 6.945 -20.688 -12.078 1 98.56 82 TYR A N 1
ATOM 632 C CA . TYR A 1 82 ? 6.391 -20.656 -10.734 1 98.56 82 TYR A CA 1
ATOM 633 C C . TYR A 1 82 ? 6.719 -19.328 -10.047 1 98.56 82 TYR A C 1
ATOM 635 O O . TYR A 1 82 ? 7.852 -18.859 -10.109 1 98.56 82 TYR A O 1
ATOM 643 N N . TYR A 1 83 ? 5.727 -18.797 -9.414 1 98.62 83 TYR A N 1
ATOM 644 C CA . TYR A 1 83 ? 5.871 -17.547 -8.68 1 98.62 83 TYR A CA 1
ATOM 645 C C . TYR A 1 83 ? 5.945 -17.812 -7.18 1 98.62 83 TYR A C 1
ATOM 647 O O . TYR A 1 83 ? 5.281 -18.719 -6.664 1 98.62 83 TYR A O 1
ATOM 655 N N . PHE A 1 84 ? 6.773 -17.016 -6.453 1 98.56 84 PHE A N 1
ATOM 656 C CA . PHE A 1 84 ? 6.938 -17.125 -5.012 1 98.56 84 PHE A CA 1
ATOM 657 C C . PHE A 1 84 ? 7.16 -15.758 -4.379 1 98.56 84 PHE A C 1
ATOM 659 O O . PHE A 1 84 ? 7.426 -14.781 -5.078 1 98.56 84 PHE A O 1
ATOM 666 N N . ILE A 1 85 ? 7.023 -15.695 -3.062 1 98 85 ILE A N 1
ATOM 667 C CA . ILE A 1 85 ? 7.258 -14.453 -2.346 1 98 85 ILE A CA 1
ATOM 668 C C . ILE A 1 85 ? 8.758 -14.164 -2.275 1 98 85 ILE A C 1
ATOM 670 O O . ILE A 1 85 ? 9.516 -14.945 -1.69 1 98 85 ILE A O 1
ATOM 674 N N . ALA A 1 86 ? 9.156 -13.109 -2.891 1 96.88 86 ALA A N 1
ATOM 675 C CA . ALA A 1 86 ? 10.562 -12.734 -2.9 1 96.88 86 ALA A CA 1
ATOM 676 C C . ALA A 1 86 ? 10.875 -11.742 -1.779 1 96.88 86 ALA A C 1
ATOM 678 O O . ALA A 1 86 ? 12 -11.703 -1.272 1 96.88 86 ALA A O 1
ATOM 679 N N . ASN A 1 87 ? 9.938 -10.922 -1.421 1 94.06 87 ASN A N 1
ATOM 680 C CA . ASN A 1 87 ? 10.039 -9.961 -0.334 1 94.06 87 ASN A CA 1
ATOM 681 C C . ASN A 1 87 ? 9.109 -10.312 0.822 1 94.06 87 ASN A C 1
ATOM 683 O O . ASN A 1 87 ? 7.957 -9.883 0.85 1 94.06 87 ASN A O 1
ATOM 687 N N . ALA A 1 88 ? 9.641 -10.953 1.766 1 93.25 88 ALA A N 1
ATOM 688 C CA . ALA A 1 88 ? 8.844 -11.461 2.881 1 93.25 88 ALA A CA 1
ATOM 689 C C . ALA A 1 88 ? 8.281 -10.312 3.717 1 93.25 88 ALA A C 1
ATOM 691 O O . ALA A 1 88 ? 7.176 -10.422 4.258 1 93.25 88 ALA A O 1
ATOM 692 N N . GLN A 1 89 ? 9.055 -9.297 3.807 1 90.31 89 GLN A N 1
ATOM 693 C CA . GLN A 1 89 ? 8.602 -8.156 4.594 1 90.31 89 GLN A CA 1
ATOM 694 C C . GLN A 1 89 ? 7.371 -7.508 3.961 1 90.31 89 GLN A C 1
ATOM 696 O O . GLN A 1 89 ? 6.398 -7.203 4.652 1 90.31 89 GLN A O 1
ATOM 701 N N . ALA A 1 90 ? 7.418 -7.391 2.674 1 91.19 90 ALA A N 1
ATOM 702 C CA . ALA A 1 90 ? 6.273 -6.816 1.968 1 91.19 90 ALA A CA 1
ATOM 703 C C . ALA A 1 90 ? 5.043 -7.707 2.111 1 91.19 90 ALA A C 1
ATOM 705 O O . ALA A 1 90 ? 3.938 -7.211 2.354 1 91.19 90 ALA A O 1
ATOM 706 N N . ALA A 1 91 ? 5.23 -8.969 2.025 1 93.56 91 ALA A N 1
ATOM 707 C CA . ALA A 1 91 ? 4.121 -9.906 2.15 1 93.56 91 ALA A CA 1
ATOM 708 C C . ALA A 1 91 ? 3.547 -9.898 3.566 1 93.56 91 ALA A C 1
ATOM 710 O O . ALA A 1 91 ? 2.332 -9.992 3.752 1 93.56 91 ALA A O 1
ATOM 711 N N . GLN A 1 92 ? 4.422 -9.758 4.496 1 92.69 92 GLN A N 1
ATOM 712 C CA . GLN A 1 92 ? 3.979 -9.695 5.887 1 92.69 92 GLN A CA 1
ATOM 713 C C . GLN A 1 92 ? 3.156 -8.438 6.141 1 92.69 92 GLN A C 1
ATOM 715 O O . GLN A 1 92 ? 2.186 -8.461 6.898 1 92.69 92 GLN A O 1
ATOM 720 N N . MET A 1 93 ? 3.551 -7.406 5.52 1 89.81 93 MET A N 1
ATOM 721 C CA . MET A 1 93 ? 2.799 -6.16 5.645 1 89.81 93 MET A CA 1
ATOM 722 C C . MET A 1 93 ? 1.405 -6.301 5.043 1 89.81 93 MET A C 1
ATOM 724 O O . MET A 1 93 ? 0.419 -5.855 5.633 1 89.81 93 MET A O 1
ATOM 728 N N . CYS A 1 94 ? 1.354 -6.91 3.91 1 91.56 94 CYS A N 1
ATOM 729 C CA . CYS A 1 94 ? 0.066 -7.199 3.291 1 91.56 94 CYS A CA 1
ATOM 730 C C . CYS A 1 94 ? -0.836 -7.973 4.246 1 91.56 94 CYS A C 1
ATOM 732 O O . CYS A 1 94 ? -1.992 -7.598 4.453 1 91.56 94 CYS A O 1
ATOM 734 N N . ARG A 1 95 ? -0.299 -8.945 4.852 1 90.44 95 ARG A N 1
ATOM 735 C CA . ARG A 1 95 ? -1.077 -9.781 5.758 1 90.44 95 ARG A CA 1
ATOM 736 C C . ARG A 1 95 ? -1.531 -8.992 6.98 1 90.44 95 ARG A C 1
ATOM 738 O O . ARG A 1 95 ? -2.656 -9.164 7.453 1 90.44 95 ARG A O 1
ATOM 745 N N . ALA A 1 96 ? -0.651 -8.172 7.453 1 89.94 96 ALA A N 1
ATOM 746 C CA . ALA A 1 96 ? -0.968 -7.371 8.633 1 89.94 96 ALA A CA 1
ATOM 747 C C . ALA A 1 96 ? -2.113 -6.402 8.352 1 89.94 96 ALA A C 1
ATOM 749 O O . ALA A 1 96 ? -3.025 -6.254 9.164 1 89.94 96 ALA A O 1
ATOM 750 N N . ILE A 1 97 ? -2.055 -5.781 7.215 1 89.75 97 ILE A N 1
ATOM 751 C CA . ILE A 1 97 ? -3.094 -4.824 6.848 1 89.75 97 ILE A CA 1
ATOM 752 C C . ILE A 1 97 ? -4.418 -5.555 6.645 1 89.75 97 ILE A C 1
ATOM 754 O O . ILE A 1 97 ? -5.461 -5.109 7.133 1 89.75 97 ILE A O 1
ATOM 758 N N . CYS A 1 98 ? -4.363 -6.641 5.996 1 90.81 98 CYS A N 1
ATOM 759 C CA . CYS A 1 98 ? -5.578 -7.414 5.762 1 90.81 98 CYS A CA 1
ATOM 760 C C . CYS A 1 98 ? -6.191 -7.871 7.078 1 90.81 98 CYS A C 1
ATOM 762 O O . CYS A 1 98 ? -7.414 -7.828 7.246 1 90.81 98 CYS A O 1
ATOM 764 N N . ALA A 1 99 ? -5.328 -8.281 7.945 1 89.94 99 ALA A N 1
ATOM 765 C CA . ALA A 1 99 ? -5.812 -8.719 9.25 1 89.94 99 ALA A CA 1
ATOM 766 C C . ALA A 1 99 ? -6.461 -7.57 10.008 1 89.94 99 ALA A C 1
ATOM 768 O O . ALA A 1 99 ? -7.5 -7.75 10.648 1 89.94 99 ALA A O 1
ATOM 769 N N . GLN A 1 100 ? -5.844 -6.457 9.969 1 86.69 100 GLN A N 1
ATOM 770 C CA . GLN A 1 100 ? -6.371 -5.285 10.656 1 86.69 100 GLN A CA 1
ATOM 771 C C . GLN A 1 100 ? -7.734 -4.887 10.102 1 86.69 100 GLN A C 1
ATOM 773 O O . GLN A 1 100 ? -8.648 -4.559 10.852 1 86.69 100 GLN A O 1
ATOM 778 N N . VAL A 1 101 ? -7.832 -4.93 8.828 1 89.06 101 VAL A N 1
ATOM 779 C CA . VAL A 1 101 ? -9.078 -4.547 8.164 1 89.06 101 VAL A CA 1
ATOM 780 C C . VAL A 1 101 ? -10.172 -5.562 8.492 1 89.06 101 VAL A C 1
ATOM 782 O O . VAL A 1 101 ? -11.32 -5.191 8.727 1 89.06 101 VAL A O 1
ATOM 785 N N . ALA A 1 102 ? -9.789 -6.781 8.531 1 88.5 102 ALA A N 1
ATOM 786 C CA . ALA A 1 102 ? -10.742 -7.84 8.859 1 88.5 102 ALA A CA 1
ATOM 787 C C . ALA A 1 102 ? -11.305 -7.656 10.266 1 88.5 102 ALA A C 1
ATOM 789 O O . ALA A 1 102 ? -12.492 -7.887 10.5 1 88.5 102 ALA A O 1
ATOM 790 N N . ILE A 1 103 ? -10.445 -7.211 11.102 1 83.31 103 ILE A N 1
ATOM 791 C CA . ILE A 1 103 ? -10.852 -6.98 12.477 1 83.31 103 ILE A CA 1
ATOM 792 C C . ILE A 1 103 ? -11.812 -5.797 12.539 1 83.31 103 ILE A C 1
ATOM 794 O O . ILE A 1 103 ? -12.82 -5.84 13.25 1 83.31 103 ILE A O 1
ATOM 798 N N . ALA A 1 104 ? -11.5 -4.797 11.781 1 81.62 104 ALA A N 1
ATOM 799 C CA . ALA A 1 104 ? -12.32 -3.59 11.781 1 81.62 104 ALA A CA 1
ATOM 800 C C . ALA A 1 104 ? -13.703 -3.863 11.18 1 81.62 104 ALA A C 1
ATOM 802 O O . ALA A 1 104 ? -14.672 -3.174 11.5 1 81.62 104 ALA A O 1
ATOM 803 N N . GLN A 1 105 ? -13.883 -4.805 10.352 1 81.81 105 GLN A N 1
ATOM 804 C CA . GLN A 1 105 ? -15.148 -5.117 9.688 1 81.81 105 GLN A CA 1
ATOM 805 C C . GLN A 1 105 ? -15.961 -6.113 10.508 1 81.81 105 GLN A C 1
ATOM 807 O O . GLN A 1 105 ? -17.172 -6.266 10.289 1 81.81 105 GLN A O 1
ATOM 812 N N . GLY A 1 106 ? -15.352 -6.887 11.258 1 71.94 106 GLY A N 1
ATOM 813 C CA . GLY A 1 106 ? -16.078 -7.809 12.125 1 71.94 106 GLY A CA 1
ATOM 814 C C . GLY A 1 106 ? -16.406 -7.219 13.484 1 71.94 106 GLY A C 1
ATOM 815 O O . GLY A 1 106 ? -17.562 -7.168 13.883 1 71.94 106 GLY A O 1
ATOM 816 N N . MET B 1 1 ? -3.805 -30.609 16.781 1 28 1 MET B N 1
ATOM 817 C CA . MET B 1 1 ? -3.219 -29.922 15.633 1 28 1 MET B CA 1
ATOM 818 C C . MET B 1 1 ? -4.109 -28.766 15.195 1 28 1 MET B C 1
ATOM 820 O O . MET B 1 1 ? -5.25 -28.969 14.781 1 28 1 MET B O 1
ATOM 824 N N . ASP B 1 2 ? -4.195 -27.609 15.859 1 30.67 2 ASP B N 1
ATOM 825 C CA . ASP B 1 2 ? -4.945 -26.359 15.766 1 30.67 2 ASP B CA 1
ATOM 826 C C . ASP B 1 2 ? -4.891 -25.797 14.352 1 30.67 2 ASP B C 1
ATOM 828 O O . ASP B 1 2 ? -3.873 -25.234 13.938 1 30.67 2 ASP B O 1
ATOM 832 N N . SER B 1 3 ? -5.422 -26.484 13.281 1 28.59 3 SER B N 1
ATOM 833 C CA . SER B 1 3 ? -5.723 -26.203 11.883 1 28.59 3 SER B CA 1
ATOM 834 C C . SER B 1 3 ? -6.281 -24.797 11.719 1 28.59 3 SER B C 1
ATOM 836 O O . SER B 1 3 ? -7.492 -24.578 11.789 1 28.59 3 SER B O 1
ATOM 838 N N . ARG B 1 4 ? -5.805 -23.797 12.516 1 34.97 4 ARG B N 1
ATOM 839 C CA . ARG B 1 4 ? -6.168 -22.391 12.352 1 34.97 4 ARG B CA 1
ATOM 840 C C . ARG B 1 4 ? -6.492 -22.078 10.898 1 34.97 4 ARG B C 1
ATOM 842 O O . ARG B 1 4 ? -5.785 -22.516 9.984 1 34.97 4 ARG B O 1
ATOM 849 N N . ASN B 1 5 ? -7.789 -22.047 10.453 1 34.81 5 ASN B N 1
ATOM 850 C CA . ASN B 1 5 ? -8.633 -21.578 9.352 1 34.81 5 ASN B CA 1
ATOM 851 C C . ASN B 1 5 ? -8 -20.406 8.609 1 34.81 5 ASN B C 1
ATOM 853 O O . ASN B 1 5 ? -8.234 -19.25 8.961 1 34.81 5 ASN B O 1
ATOM 857 N N . ASP B 1 6 ? -6.887 -20.359 8.5 1 39.62 6 ASP B N 1
ATOM 858 C CA . ASP B 1 6 ? -6.105 -19.453 7.652 1 39.62 6 ASP B CA 1
ATOM 859 C C . ASP B 1 6 ? -6.805 -19.203 6.32 1 39.62 6 ASP B C 1
ATOM 861 O O . ASP B 1 6 ? -6.184 -18.734 5.367 1 39.62 6 ASP B O 1
ATOM 865 N N . SER B 1 7 ? -7.691 -20.125 6.094 1 42.94 7 SER B N 1
ATOM 866 C CA . SER B 1 7 ? -8.508 -19.906 4.898 1 42.94 7 SER B CA 1
ATOM 867 C C . SER B 1 7 ? -9.117 -18.516 4.883 1 42.94 7 SER B C 1
ATOM 869 O O . SER B 1 7 ? -10.008 -18.219 5.676 1 42.94 7 SER B O 1
ATOM 871 N N . MET B 1 8 ? -8.438 -17.531 4.781 1 45.28 8 MET B N 1
ATOM 872 C CA . MET B 1 8 ? -9.164 -16.297 4.492 1 45.28 8 MET B CA 1
ATOM 873 C C . MET B 1 8 ? -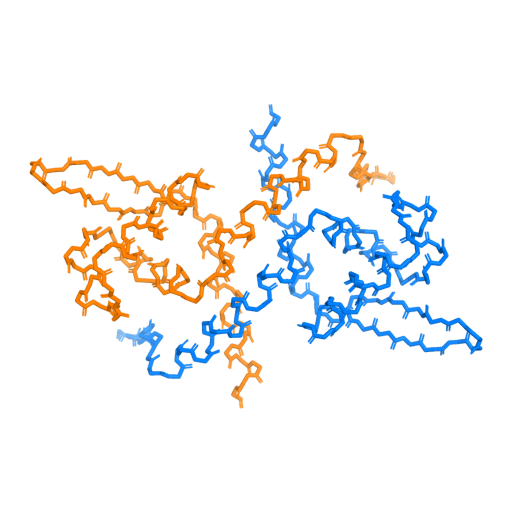10.391 -16.578 3.631 1 45.28 8 MET B C 1
ATOM 875 O O . MET B 1 8 ? -10.266 -16.844 2.436 1 45.28 8 MET B O 1
ATOM 879 N N . ASP B 1 9 ? -11.398 -17.359 3.961 1 46 9 ASP B N 1
ATOM 880 C CA . ASP B 1 9 ? -12.688 -17.672 3.361 1 46 9 ASP B CA 1
ATOM 881 C C . ASP B 1 9 ? -13.219 -16.484 2.561 1 46 9 ASP B C 1
ATOM 883 O O . ASP B 1 9 ? -12.641 -15.398 2.59 1 46 9 ASP B O 1
ATOM 887 N N . LEU B 1 10 ? -14.758 -16.453 2.154 1 44.72 10 LEU B N 1
ATOM 888 C CA . LEU B 1 10 ? -15.719 -15.703 1.369 1 44.72 10 LEU B CA 1
ATOM 889 C C . LEU B 1 10 ? -15.633 -14.211 1.681 1 44.72 10 LEU B C 1
ATOM 891 O O . LEU B 1 10 ? -15.898 -13.375 0.815 1 44.72 10 LEU B O 1
ATOM 895 N N . SER B 1 11 ? -15.625 -13.703 3.076 1 52.56 11 SER B N 1
ATOM 896 C CA . SER B 1 11 ? -15.508 -12.398 3.711 1 52.56 11 SER B CA 1
ATOM 897 C C . SER B 1 11 ? -14.188 -11.719 3.354 1 52.56 11 SER B C 1
ATOM 899 O O . SER B 1 11 ? -13.961 -10.57 3.717 1 52.56 11 SER B O 1
ATOM 901 N N . ASP B 1 12 ? -13.539 -12.375 2.32 1 78.81 12 ASP B N 1
ATOM 902 C CA . ASP B 1 12 ? -12.125 -12.172 1.994 1 78.81 12 ASP B CA 1
ATOM 903 C C . ASP B 1 12 ? -11.961 -11.109 0.907 1 78.81 12 ASP B C 1
ATOM 905 O O . ASP B 1 12 ? -11.109 -10.234 1.017 1 78.81 12 ASP B O 1
ATOM 909 N N . ASP B 1 13 ? -13.273 -11.094 0.245 1 88.44 13 ASP B N 1
ATOM 910 C CA . ASP B 1 13 ? -13.133 -10.148 -0.855 1 88.44 13 ASP B CA 1
ATOM 911 C C . ASP B 1 13 ? -13.25 -8.711 -0.361 1 88.44 13 ASP B C 1
ATOM 913 O O . ASP B 1 13 ? -12.539 -7.82 -0.836 1 88.44 13 ASP B O 1
ATOM 917 N N . SER B 1 14 ? -14.219 -8.602 0.598 1 92.75 14 SER B N 1
ATOM 918 C CA . SER B 1 14 ? -14.391 -7.262 1.152 1 92.75 14 SER B CA 1
ATOM 919 C C . SER B 1 14 ? -13.141 -6.805 1.897 1 92.75 14 SER B C 1
ATOM 921 O O . SER B 1 14 ? -12.812 -5.617 1.891 1 92.75 14 SER B O 1
ATOM 923 N N . VAL B 1 15 ? -12.508 -7.75 2.492 1 93.81 15 VAL B N 1
ATOM 924 C CA . VAL B 1 15 ? -11.281 -7.43 3.215 1 93.81 15 VAL B CA 1
ATOM 925 C C . VAL B 1 15 ? -10.203 -6.973 2.23 1 93.81 15 VAL B C 1
ATOM 927 O O . VAL B 1 15 ? -9.547 -5.953 2.449 1 93.81 15 VAL B O 1
ATOM 930 N N . PHE B 1 16 ? -10.109 -7.727 1.129 1 95 16 PHE B N 1
ATOM 931 C CA . PHE B 1 16 ? -9.094 -7.367 0.143 1 95 16 PHE B CA 1
ATOM 932 C C . PHE B 1 16 ? -9.414 -6.02 -0.494 1 95 16 PHE B C 1
ATOM 934 O O . PHE B 1 16 ? -8.508 -5.238 -0.786 1 95 16 PHE B O 1
ATOM 941 N N . GLU B 1 17 ? -10.695 -5.738 -0.667 1 95.69 17 GLU B N 1
ATOM 942 C CA . GLU B 1 17 ? -11.102 -4.453 -1.229 1 95.69 17 GLU B CA 1
ATOM 943 C C . GLU B 1 17 ? -10.742 -3.303 -0.293 1 95.69 17 GLU B C 1
ATOM 945 O O . GLU B 1 17 ? -10.164 -2.301 -0.724 1 95.69 17 GLU B O 1
ATOM 950 N N . SER B 1 18 ? -11.031 -3.488 0.904 1 94.5 18 SER B N 1
ATOM 951 C CA . SER B 1 18 ? -10.75 -2.447 1.888 1 94.5 18 SER B CA 1
ATOM 952 C C . SER B 1 18 ? -9.25 -2.289 2.107 1 94.5 18 SER B C 1
ATOM 954 O O . SER B 1 18 ? -8.75 -1.171 2.252 1 94.5 18 SER B O 1
ATOM 956 N N . ALA B 1 19 ? -8.586 -3.393 2.148 1 94.81 19 ALA B N 1
ATOM 957 C CA . ALA B 1 19 ? -7.133 -3.334 2.283 1 94.81 19 ALA B CA 1
ATOM 958 C C . ALA B 1 19 ? -6.5 -2.619 1.094 1 94.81 19 ALA B C 1
ATOM 960 O O . ALA B 1 19 ? -5.605 -1.783 1.266 1 94.81 19 ALA B O 1
ATOM 961 N N . ALA B 1 20 ? -6.992 -2.961 -0.106 1 96.69 20 ALA B N 1
ATOM 962 C CA . ALA B 1 20 ? -6.477 -2.316 -1.311 1 96.69 20 ALA B CA 1
ATOM 963 C C . ALA B 1 20 ? -6.691 -0.807 -1.263 1 96.69 20 ALA B C 1
ATOM 965 O O . ALA B 1 20 ? -5.836 -0.036 -1.7 1 96.69 20 ALA B O 1
ATOM 966 N N . GLU B 1 21 ? -7.781 -0.392 -0.732 1 95.62 21 GLU B N 1
ATOM 967 C CA . GLU B 1 21 ? -8.062 1.032 -0.586 1 95.62 21 GLU B CA 1
ATOM 968 C C . GLU B 1 21 ? -7.055 1.707 0.336 1 95.62 21 GLU B C 1
ATOM 970 O O . GLU B 1 21 ? -6.605 2.822 0.063 1 95.62 21 GLU B O 1
ATOM 975 N N . LEU B 1 22 ? -6.734 1.056 1.369 1 94.81 22 LEU B N 1
ATOM 976 C CA . LEU B 1 22 ? -5.742 1.588 2.299 1 94.81 22 LEU B CA 1
ATOM 977 C C . LEU B 1 22 ? -4.371 1.677 1.642 1 94.81 22 LEU B C 1
ATOM 979 O O . LEU B 1 22 ? -3.676 2.684 1.781 1 94.81 22 LEU B O 1
ATOM 983 N N . PHE B 1 23 ? -4.004 0.628 0.887 1 96.25 23 PHE B N 1
ATOM 984 C CA . PHE B 1 23 ? -2.746 0.663 0.149 1 96.25 23 PHE B CA 1
ATOM 985 C C . PHE B 1 23 ? -2.742 1.802 -0.862 1 96.25 23 PHE B C 1
ATOM 987 O O . PHE B 1 23 ? -1.737 2.5 -1.016 1 96.25 23 PHE B O 1
ATOM 994 N N . ARG B 1 24 ? -3.883 2 -1.5 1 96.81 24 ARG B N 1
ATOM 995 C CA . ARG B 1 24 ? -4.004 3.078 -2.477 1 96.81 24 ARG B CA 1
ATOM 996 C C . ARG B 1 24 ? -3.787 4.438 -1.82 1 96.81 24 ARG B C 1
ATOM 998 O O . ARG B 1 24 ? -3.145 5.316 -2.4 1 96.81 24 ARG B O 1
ATOM 1005 N N . ALA B 1 25 ? -4.273 4.578 -0.723 1 96.88 25 ALA B N 1
ATOM 1006 C CA . ALA B 1 25 ? -4.164 5.848 -0.012 1 96.88 25 ALA B CA 1
ATOM 1007 C C . ALA B 1 25 ? -2.709 6.164 0.326 1 96.88 25 ALA B C 1
ATOM 1009 O O . ALA B 1 25 ? -2.338 7.332 0.465 1 96.88 25 ALA B O 1
ATOM 1010 N N . MET B 1 26 ? -1.928 5.141 0.387 1 95.69 26 MET B N 1
ATOM 1011 C CA . MET B 1 26 ? -0.535 5.316 0.79 1 95.69 26 MET B CA 1
ATOM 1012 C C . MET B 1 26 ? 0.4 5.168 -0.406 1 95.69 26 MET B C 1
ATOM 1014 O O . MET B 1 26 ? 1.611 5.016 -0.237 1 95.69 26 MET B O 1
ATOM 1018 N N . ALA B 1 27 ? -0.145 5.223 -1.59 1 97.25 27 ALA B N 1
ATOM 1019 C CA . ALA B 1 27 ? 0.618 4.941 -2.803 1 97.25 27 ALA B CA 1
ATOM 1020 C C . ALA B 1 27 ? 1.139 6.227 -3.436 1 97.25 27 ALA B C 1
ATOM 1022 O O . ALA B 1 27 ? 1.526 6.238 -4.605 1 97.25 27 ALA B O 1
ATOM 1023 N N . ALA B 1 28 ? 1.162 7.32 -2.727 1 97.5 28 ALA B N 1
ATOM 1024 C CA . ALA B 1 28 ? 1.688 8.594 -3.201 1 97.5 28 ALA B CA 1
ATOM 1025 C C . ALA B 1 28 ? 2.832 9.078 -2.314 1 97.5 28 ALA B C 1
ATOM 1027 O O . ALA B 1 28 ? 2.684 9.172 -1.094 1 97.5 28 ALA B O 1
ATOM 1028 N N . PRO B 1 29 ? 3.92 9.461 -3.014 1 96.88 29 PRO B N 1
ATOM 1029 C CA . PRO B 1 29 ? 5.078 9.883 -2.223 1 96.88 29 PRO B CA 1
ATOM 1030 C C . PRO B 1 29 ? 4.75 11.016 -1.256 1 96.88 29 PRO B C 1
ATOM 1032 O O . PRO B 1 29 ? 5.176 10.992 -0.1 1 96.88 29 PRO B O 1
ATOM 1035 N N . VAL B 1 30 ? 3.971 11.922 -1.698 1 97.12 30 VAL B N 1
ATOM 1036 C CA . VAL B 1 30 ? 3.662 13.086 -0.875 1 97.12 30 VAL B CA 1
ATOM 1037 C C . VAL B 1 30 ? 2.844 12.656 0.34 1 97.12 30 VAL B C 1
ATOM 1039 O O . VAL B 1 30 ? 3.014 13.203 1.435 1 97.12 30 VAL B O 1
ATOM 1042 N N . ARG B 1 31 ? 1.994 11.719 0.181 1 97.81 31 ARG B N 1
ATOM 1043 C CA . ARG B 1 31 ? 1.189 11.242 1.302 1 97.81 31 ARG B CA 1
ATOM 1044 C C . ARG B 1 31 ? 2.051 10.5 2.314 1 97.81 31 ARG B C 1
ATOM 1046 O O . ARG B 1 31 ? 1.788 10.547 3.518 1 97.81 31 ARG B O 1
ATOM 1053 N N . LEU B 1 32 ? 3.053 9.828 1.84 1 96.62 32 LEU B N 1
ATOM 1054 C CA . LEU B 1 32 ? 3.996 9.18 2.746 1 96.62 32 LEU B CA 1
ATOM 1055 C C . LEU B 1 32 ? 4.801 10.211 3.521 1 96.62 32 LEU B C 1
ATOM 1057 O O . LEU B 1 32 ? 5.07 10.031 4.711 1 96.62 32 LEU B O 1
ATOM 1061 N N . LYS B 1 33 ? 5.148 11.273 2.887 1 96.25 33 LYS B N 1
ATOM 1062 C CA . LYS B 1 33 ? 5.836 12.375 3.553 1 96.25 33 LYS B CA 1
ATOM 1063 C C . LYS B 1 33 ? 4.957 13 4.629 1 96.25 33 LYS B C 1
ATOM 1065 O O . LYS B 1 33 ? 5.426 13.281 5.734 1 96.25 33 LYS B O 1
ATOM 1070 N N . ILE B 1 34 ? 3.721 13.156 4.246 1 97.5 34 ILE B N 1
ATOM 1071 C CA . ILE B 1 34 ? 2.758 13.711 5.191 1 97.5 34 ILE B CA 1
ATOM 1072 C C . ILE B 1 34 ? 2.691 12.836 6.441 1 97.5 34 ILE B C 1
ATOM 1074 O O . ILE B 1 34 ? 2.768 13.336 7.562 1 97.5 34 ILE B O 1
ATOM 1078 N N . ILE B 1 35 ? 2.576 11.562 6.27 1 97.19 35 ILE B N 1
ATOM 1079 C CA . ILE B 1 35 ? 2.49 10.617 7.379 1 97.19 35 ILE B CA 1
ATOM 1080 C C . ILE B 1 35 ? 3.762 10.695 8.219 1 97.19 35 ILE B C 1
ATOM 1082 O O . ILE B 1 35 ? 3.699 10.695 9.453 1 97.19 35 ILE B O 1
ATOM 1086 N N . SER B 1 36 ? 4.848 10.789 7.562 1 95.12 36 SER B N 1
ATOM 1087 C CA . SER B 1 36 ? 6.129 10.875 8.258 1 95.12 36 SER B CA 1
ATOM 1088 C C . SER B 1 36 ? 6.203 12.125 9.125 1 95.12 36 SER B C 1
ATOM 1090 O O . SER B 1 36 ? 6.648 12.055 10.273 1 95.12 36 SER B O 1
ATOM 1092 N N . VAL B 1 37 ? 5.82 13.211 8.625 1 95.75 37 VAL B N 1
ATOM 1093 C CA . VAL B 1 37 ? 5.863 14.484 9.336 1 95.75 37 VAL B CA 1
ATOM 1094 C C . VAL B 1 37 ? 4.902 14.445 10.523 1 95.75 37 VAL B C 1
ATOM 1096 O O . VAL B 1 37 ? 5.246 14.875 11.625 1 95.75 37 VAL B O 1
ATOM 1099 N N . LEU B 1 38 ? 3.783 13.828 10.367 1 97.31 38 LEU B N 1
ATOM 1100 C CA . LEU B 1 38 ? 2.746 13.805 11.391 1 97.31 38 LEU B CA 1
ATOM 1101 C C . LEU B 1 38 ? 3.084 12.797 12.484 1 97.31 38 LEU B C 1
ATOM 1103 O O . LEU B 1 38 ? 2.477 12.812 13.555 1 97.31 38 LEU B O 1
ATOM 1107 N N . TRP B 1 39 ? 4.004 11.953 12.117 1 94.56 39 TRP B N 1
ATOM 1108 C CA . TRP B 1 39 ? 4.441 10.984 13.125 1 94.56 39 TRP B CA 1
ATOM 1109 C C . TRP B 1 39 ? 4.953 11.688 14.375 1 94.56 39 TRP B C 1
ATOM 1111 O O . TRP B 1 39 ? 4.844 11.156 15.484 1 94.56 39 TRP B O 1
ATOM 1121 N N . HIS B 1 40 ? 5.406 12.883 14.203 1 93.81 40 HIS B N 1
ATOM 1122 C CA . HIS B 1 40 ? 6.031 13.617 15.297 1 93.81 40 HIS B CA 1
ATOM 1123 C C . HIS B 1 40 ? 5.031 14.547 15.977 1 93.81 40 HIS B C 1
ATOM 1125 O O . HIS B 1 40 ? 5.379 15.242 16.938 1 93.81 40 HIS B O 1
ATOM 1131 N N . GLY B 1 41 ? 3.824 14.594 15.484 1 96.56 41 GLY B N 1
ATOM 1132 C CA . GLY B 1 41 ? 2.795 15.438 16.078 1 96.56 41 GLY B CA 1
ATOM 1133 C C . GLY B 1 41 ? 1.801 15.969 15.055 1 96.56 41 GLY B C 1
ATOM 1134 O O . GLY B 1 41 ? 2.074 15.961 13.852 1 96.56 41 GLY B O 1
ATOM 1135 N N . GLU B 1 42 ? 0.668 16.391 15.562 1 98.25 42 GLU B N 1
ATOM 1136 C CA . GLU B 1 42 ? -0.366 16.938 14.688 1 98.25 42 GLU B CA 1
ATOM 1137 C C . GLU B 1 42 ? 0.073 18.266 14.07 1 98.25 42 GLU B C 1
ATOM 1139 O O . GLU B 1 42 ? 0.858 19 14.672 1 98.25 42 GLU B O 1
ATOM 1144 N N . LYS B 1 43 ? -0.378 18.594 12.93 1 98.25 43 LYS B N 1
ATOM 1145 C CA . LYS B 1 43 ? -0.064 19.844 12.219 1 98.25 43 LYS B CA 1
ATOM 1146 C C . LYS B 1 43 ? -1.246 20.312 11.375 1 98.25 43 LYS B C 1
ATOM 1148 O O . LYS B 1 43 ? -2.08 19.5 10.969 1 98.25 43 LYS B O 1
ATOM 1153 N N . ASN B 1 44 ? -1.3 21.625 11.188 1 97.88 44 ASN B N 1
ATOM 1154 C CA . ASN B 1 44 ? -2.275 22.156 10.242 1 97.88 44 ASN B CA 1
ATOM 1155 C C . ASN B 1 44 ? -1.677 22.312 8.852 1 97.88 44 ASN B C 1
ATOM 1157 O O . ASN B 1 44 ? -0.501 22.016 8.633 1 97.88 44 ASN B O 1
ATOM 1161 N N . VAL B 1 45 ? -2.52 22.688 7.871 1 97.62 45 VAL B N 1
ATOM 1162 C CA . VAL B 1 45 ? -2.119 22.75 6.469 1 97.62 45 VAL B CA 1
ATOM 1163 C C . VAL B 1 45 ? -0.923 23.688 6.309 1 97.62 45 VAL B C 1
ATOM 1165 O O . VAL B 1 45 ? 0.042 23.359 5.617 1 97.62 45 VAL B O 1
ATOM 1168 N N . THR B 1 46 ? -0.939 24.797 7.004 1 96.88 46 THR B N 1
ATOM 1169 C CA . THR B 1 46 ? 0.137 25.781 6.91 1 96.88 46 THR B CA 1
ATOM 1170 C C . THR B 1 46 ? 1.46 25.188 7.379 1 96.88 46 THR B C 1
ATOM 1172 O O . THR B 1 46 ? 2.486 25.344 6.715 1 96.88 46 THR B O 1
ATOM 1175 N N . GLU B 1 47 ? 1.46 24.516 8.492 1 97.44 47 GLU B N 1
ATOM 1176 C CA . GLU B 1 47 ? 2.652 23.875 9.031 1 97.44 47 GLU B CA 1
ATOM 1177 C C . GLU B 1 47 ? 3.148 22.766 8.102 1 97.44 47 GLU B C 1
ATOM 1179 O O . GLU B 1 47 ? 4.355 22.594 7.926 1 97.44 47 GLU B O 1
ATOM 1184 N N . LEU B 1 48 ? 2.242 22.016 7.504 1 97.75 48 LEU B N 1
ATOM 1185 C CA . LEU B 1 48 ? 2.604 20.938 6.586 1 97.75 48 LEU B CA 1
ATOM 1186 C C . LEU B 1 48 ? 3.248 21.5 5.324 1 97.75 48 LEU B C 1
ATOM 1188 O O . LEU B 1 48 ? 4.223 20.938 4.816 1 97.75 48 LEU B O 1
ATOM 1192 N N . LEU B 1 49 ? 2.705 22.641 4.867 1 97.44 49 LEU B N 1
ATOM 1193 C CA . LEU B 1 49 ? 3.234 23.266 3.656 1 97.44 49 LEU B CA 1
ATOM 1194 C C . LEU B 1 49 ? 4.633 23.812 3.896 1 97.44 49 LEU B C 1
ATOM 1196 O O . LEU B 1 49 ? 5.414 23.969 2.955 1 97.44 49 LEU B O 1
ATOM 1200 N N . ALA B 1 50 ? 4.988 24.094 5.141 1 96.75 50 ALA B N 1
ATOM 1201 C CA . ALA B 1 50 ? 6.332 24.531 5.496 1 96.75 50 ALA B CA 1
ATOM 1202 C C . ALA B 1 50 ? 7.336 23.391 5.398 1 96.75 50 ALA B C 1
ATOM 1204 O O . ALA B 1 50 ? 8.516 23.609 5.113 1 96.75 50 ALA B O 1
ATOM 1205 N N . ASP B 1 51 ? 6.824 22.156 5.559 1 94.56 51 ASP B N 1
ATOM 1206 C CA . ASP B 1 51 ? 7.695 20.984 5.625 1 94.56 51 ASP B CA 1
ATOM 1207 C C . ASP B 1 51 ? 7.723 20.25 4.289 1 94.56 51 ASP B C 1
ATOM 1209 O O . ASP B 1 51 ? 8.672 19.531 3.996 1 94.56 51 ASP B O 1
ATOM 1213 N N . ILE B 1 52 ? 6.621 20.406 3.518 1 95.69 52 ILE B N 1
ATOM 1214 C CA . ILE B 1 52 ? 6.457 19.641 2.287 1 95.69 52 ILE B CA 1
ATOM 1215 C C . ILE B 1 52 ? 6.168 20.594 1.124 1 95.69 52 ILE B C 1
ATOM 1217 O O . ILE B 1 52 ? 5.195 21.344 1.16 1 95.69 52 ILE B O 1
ATOM 1221 N N . THR B 1 53 ? 6.996 20.406 0.144 1 94.81 53 THR B N 1
ATOM 1222 C CA . THR B 1 53 ? 6.844 21.297 -1.005 1 94.81 53 THR B CA 1
ATOM 1223 C C . THR B 1 53 ? 5.723 20.812 -1.918 1 94.81 53 THR B C 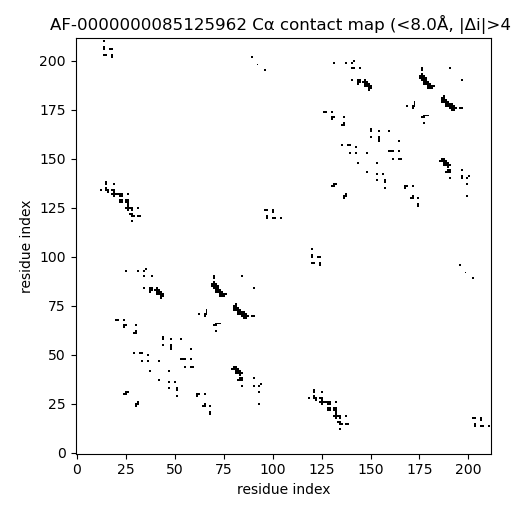1
ATOM 1225 O O . THR B 1 53 ? 5.871 19.797 -2.605 1 94.81 53 THR B O 1
ATOM 1228 N N . THR B 1 54 ? 4.602 21.5 -1.987 1 96.38 54 THR B N 1
ATOM 1229 C CA . THR B 1 54 ? 3.439 21.297 -2.846 1 96.38 54 THR B CA 1
ATOM 1230 C C . THR B 1 54 ? 2.488 22.484 -2.771 1 96.38 54 THR B C 1
ATOM 1232 O O . THR B 1 54 ? 2.756 23.453 -2.064 1 96.38 54 THR B O 1
ATOM 1235 N N . THR B 1 55 ? 1.436 22.516 -3.537 1 97.31 55 THR B N 1
ATOM 1236 C CA . THR B 1 55 ? 0.456 23.594 -3.498 1 97.31 55 THR B CA 1
ATOM 1237 C C . THR B 1 55 ? -0.607 23.312 -2.438 1 97.31 55 THR B C 1
ATOM 1239 O O . THR B 1 55 ? -0.779 22.172 -2.002 1 97.31 55 THR B O 1
ATOM 1242 N N . GLN B 1 56 ? -1.297 24.328 -2.02 1 97.06 56 GLN B N 1
ATOM 1243 C CA . GLN B 1 56 ? -2.346 24.203 -1.014 1 97.06 56 GLN B CA 1
ATOM 1244 C C . GLN B 1 56 ? -3.479 23.297 -1.509 1 97.06 56 GLN B C 1
ATOM 1246 O O . GLN B 1 56 ? -3.936 22.422 -0.786 1 97.06 56 GLN B O 1
ATOM 1251 N N . PRO B 1 57 ? -3.926 23.469 -2.738 1 97.69 57 PRO B N 1
ATOM 1252 C CA . PRO B 1 57 ? -4.984 22.578 -3.205 1 97.69 57 PRO B CA 1
ATOM 1253 C C . PRO B 1 57 ? -4.555 21.109 -3.209 1 97.69 57 PRO B C 1
ATOM 1255 O O . PRO B 1 57 ? -5.336 20.234 -2.83 1 97.69 57 PRO B O 1
ATOM 1258 N N . ASN B 1 58 ? -3.332 20.844 -3.631 1 97.62 58 ASN B N 1
ATOM 1259 C CA . ASN B 1 58 ? -2.814 19.469 -3.643 1 97.62 58 ASN B CA 1
ATOM 1260 C C . ASN B 1 58 ? -2.711 18.906 -2.23 1 97.62 58 ASN B C 1
ATOM 1262 O O . ASN B 1 58 ? -3.125 17.766 -1.984 1 97.62 58 ASN B O 1
ATOM 1266 N N . MET B 1 59 ? -2.195 19.688 -1.4 1 98.12 59 MET B N 1
ATOM 1267 C CA . MET B 1 59 ? -2.098 19.281 -0.003 1 98.12 59 MET B CA 1
ATOM 1268 C C . MET B 1 59 ? -3.471 18.922 0.555 1 98.12 59 MET B C 1
ATOM 1270 O O . MET B 1 59 ? -3.635 17.875 1.189 1 98.12 59 MET B O 1
ATOM 1274 N N . SER B 1 60 ? -4.406 19.781 0.306 1 97.5 60 SER B N 1
ATOM 1275 C CA . SER B 1 60 ? -5.762 19.547 0.79 1 97.5 60 SER B CA 1
ATOM 1276 C C . SER B 1 60 ? -6.32 18.234 0.253 1 97.5 60 SER B C 1
ATOM 1278 O O . SER B 1 60 ? -6.93 17.453 0.996 1 97.5 60 SER B O 1
ATOM 1280 N N . GLN B 1 61 ? -6.105 18.016 -0.947 1 98.06 61 GLN B N 1
ATOM 1281 C CA . GLN B 1 61 ? -6.586 16.781 -1.579 1 98.06 61 GLN B CA 1
ATOM 1282 C C . GLN B 1 61 ? -5.941 15.555 -0.953 1 98.06 61 GLN B C 1
ATOM 1284 O O . GLN B 1 61 ? -6.625 14.57 -0.658 1 98.06 61 GLN B O 1
ATOM 1289 N N . HIS B 1 62 ? -4.656 15.594 -0.77 1 98.56 62 HIS B N 1
ATOM 1290 C CA . HIS B 1 62 ? -3.938 14.477 -0.173 1 98.56 62 HIS B CA 1
ATOM 1291 C C . HIS B 1 62 ? -4.395 14.227 1.262 1 98.56 62 HIS B C 1
ATOM 1293 O O . HIS B 1 62 ? -4.594 13.078 1.665 1 98.56 62 HIS B O 1
ATOM 1299 N N . LEU B 1 63 ? -4.555 15.289 1.989 1 98.5 63 LEU B N 1
ATOM 1300 C CA . LEU B 1 63 ? -5.031 15.172 3.363 1 98.5 63 LEU B CA 1
ATOM 1301 C C . LEU B 1 63 ? -6.426 14.562 3.406 1 98.5 63 LEU B C 1
ATOM 1303 O O . LEU B 1 63 ? -6.711 13.711 4.254 1 98.5 63 LEU B O 1
ATOM 1307 N N . ASN B 1 64 ? -7.25 15.016 2.525 1 98.38 64 ASN B N 1
ATOM 1308 C CA . ASN B 1 64 ? -8.602 14.461 2.459 1 98.38 64 ASN B CA 1
ATOM 1309 C C . ASN B 1 64 ? -8.578 12.977 2.105 1 98.38 64 ASN B C 1
ATOM 1311 O O . ASN B 1 64 ? -9.328 12.188 2.678 1 98.38 64 ASN B O 1
ATOM 1315 N N . THR B 1 65 ? -7.773 12.57 1.156 1 98.44 65 THR B N 1
ATOM 1316 C CA . THR B 1 65 ? -7.637 11.164 0.773 1 98.44 65 THR B CA 1
ATOM 1317 C C . THR B 1 65 ? -7.215 10.32 1.97 1 98.44 65 THR B C 1
ATOM 1319 O O . THR B 1 65 ? -7.805 9.266 2.23 1 98.44 65 THR B O 1
ATOM 1322 N N . LEU B 1 66 ? -6.227 10.789 2.713 1 98.25 66 LEU B N 1
ATOM 1323 C CA . LEU B 1 66 ? -5.73 10.07 3.881 1 98.25 66 LEU B CA 1
ATOM 1324 C C . LEU B 1 66 ? -6.785 10.031 4.984 1 98.25 66 LEU B C 1
ATOM 1326 O O . LEU B 1 66 ? -6.906 9.039 5.699 1 98.25 66 LEU B O 1
ATOM 1330 N N . TYR B 1 67 ? -7.543 11.133 5.09 1 98.19 67 TYR B N 1
ATOM 1331 C CA . TYR B 1 67 ? -8.617 11.195 6.074 1 98.19 67 TYR B CA 1
ATOM 1332 C C . TYR B 1 67 ? -9.727 10.203 5.742 1 98.19 67 TYR B C 1
ATOM 1334 O O . TYR B 1 67 ? -10.156 9.43 6.602 1 98.19 67 TYR B O 1
ATOM 1342 N N . GLN B 1 68 ? -10.164 10.164 4.52 1 97.31 68 GLN B N 1
ATOM 1343 C CA . GLN B 1 68 ? -11.242 9.281 4.082 1 97.31 68 GLN B CA 1
ATOM 1344 C C . GLN B 1 68 ? -10.844 7.816 4.215 1 97.31 68 GLN B C 1
ATOM 1346 O O . GLN B 1 68 ? -11.68 6.961 4.496 1 97.31 68 GLN B O 1
ATOM 1351 N N . ALA B 1 69 ? -9.57 7.547 4.055 1 95.94 69 ALA B N 1
ATOM 1352 C CA . ALA B 1 69 ? -9.062 6.18 4.152 1 95.94 69 ALA B CA 1
ATOM 1353 C C . ALA B 1 69 ? -8.898 5.762 5.609 1 95.94 69 ALA B C 1
ATOM 1355 O O . ALA B 1 69 ? -8.555 4.609 5.898 1 95.94 69 ALA B O 1
ATOM 1356 N N . GLY B 1 70 ? -9.031 6.711 6.492 1 95.12 70 GLY B N 1
ATOM 1357 C CA . GLY B 1 70 ? -8.961 6.418 7.914 1 95.12 70 GLY B CA 1
ATOM 1358 C C . GLY B 1 70 ? -7.543 6.457 8.461 1 95.12 70 GLY B C 1
ATOM 1359 O O . GLY B 1 70 ? -7.301 6.047 9.594 1 95.12 70 GLY B O 1
ATOM 1360 N N . VAL B 1 71 ? -6.633 6.895 7.781 1 96.69 71 VAL B N 1
ATOM 1361 C CA . VAL B 1 71 ? -5.238 6.98 8.211 1 96.69 71 VAL B CA 1
ATOM 1362 C C . VAL B 1 71 ? -5.051 8.195 9.117 1 96.69 71 VAL B C 1
ATOM 1364 O O . VAL B 1 71 ? -4.387 8.102 10.148 1 96.69 71 VAL B O 1
ATOM 1367 N N . LEU B 1 72 ? -5.707 9.281 8.68 1 98.38 72 LEU B N 1
ATOM 1368 C CA . LEU B 1 72 ? -5.609 10.516 9.453 1 98.38 72 LEU B CA 1
ATOM 1369 C C . LEU B 1 72 ? -6.949 10.867 10.086 1 98.38 72 LEU B C 1
ATOM 1371 O O . LEU B 1 72 ? -8.008 10.5 9.562 1 98.38 72 LEU B O 1
ATOM 1375 N N . GLY B 1 73 ? -6.824 11.477 11.172 1 98.38 73 GLY B N 1
ATOM 1376 C CA . GLY B 1 73 ? -7.926 12.242 11.734 1 98.38 73 GLY B CA 1
ATOM 1377 C C . GLY B 1 73 ? -7.715 13.742 11.664 1 98.38 73 GLY B C 1
ATOM 1378 O O . GLY B 1 73 ? -6.633 14.203 11.289 1 98.38 73 GLY B O 1
ATOM 1379 N N . ARG B 1 74 ? -8.766 14.492 11.938 1 97.94 74 ARG B N 1
ATOM 1380 C CA . ARG B 1 74 ? -8.625 15.938 12 1 97.94 74 ARG B CA 1
ATOM 1381 C C . ARG B 1 74 ? -9.469 16.531 13.125 1 97.94 74 ARG B C 1
ATOM 1383 O O . ARG B 1 74 ? -10.516 15.969 13.477 1 97.94 74 ARG B O 1
ATOM 1390 N N . ARG B 1 75 ? -8.977 17.531 13.695 1 97.44 75 ARG B N 1
ATOM 1391 C CA . ARG B 1 75 ? -9.688 18.266 14.742 1 97.44 75 ARG B CA 1
ATOM 1392 C C . ARG B 1 75 ? -9.594 19.766 14.5 1 97.44 75 ARG B C 1
ATOM 1394 O O . ARG B 1 75 ? -8.617 20.266 13.938 1 97.44 75 ARG B O 1
A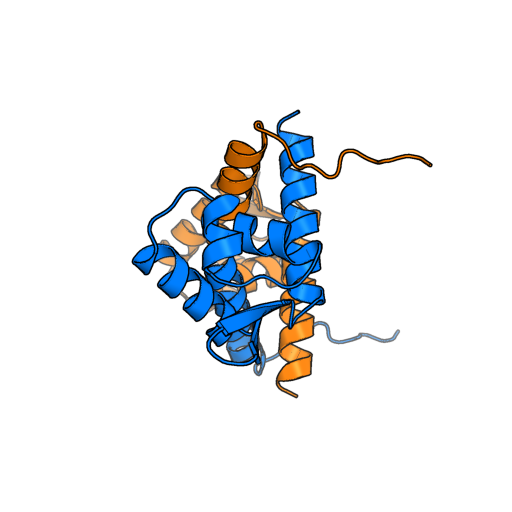TOM 1401 N N . ARG B 1 76 ? -10.609 20.438 14.914 1 96.69 76 ARG B N 1
ATOM 1402 C CA . ARG B 1 76 ? -10.672 21.875 14.734 1 96.69 76 ARG B CA 1
ATOM 1403 C C . ARG B 1 76 ? -10.289 22.609 16.016 1 96.69 76 ARG B C 1
ATOM 1405 O O . ARG B 1 76 ? -10.695 22.219 17.109 1 96.69 76 ARG B O 1
ATOM 1412 N N . GLU B 1 77 ? -9.445 23.562 15.906 1 95.69 77 GLU B N 1
ATOM 1413 C CA . GLU B 1 77 ? -9.102 24.516 16.969 1 95.69 77 GLU B CA 1
ATOM 1414 C C . GLU B 1 77 ? -9.195 25.953 16.469 1 95.69 77 GLU B C 1
ATOM 1416 O O . GLU B 1 77 ? -8.32 26.422 15.734 1 95.69 77 GLU B O 1
ATOM 1421 N N . GLY B 1 78 ? -10.234 26.609 16.984 1 95.88 78 GLY B N 1
ATOM 1422 C CA . GLY B 1 78 ? -10.484 27.922 16.422 1 95.88 78 GLY B CA 1
ATOM 1423 C C . GLY B 1 78 ? -10.773 27.891 14.93 1 95.88 78 GLY B C 1
ATOM 1424 O O . GLY B 1 78 ? -11.68 27.188 14.492 1 95.88 78 GLY B O 1
ATOM 1425 N N . VAL B 1 79 ? -9.953 28.562 14.102 1 93.25 79 VAL B N 1
ATOM 1426 C CA . VAL B 1 79 ? -10.188 28.641 12.664 1 93.25 79 VAL B CA 1
ATOM 1427 C C . VAL B 1 79 ? -9.273 27.656 11.945 1 93.25 79 VAL B C 1
ATOM 1429 O O . VAL B 1 79 ? -9.328 27.531 10.719 1 93.25 79 VAL B O 1
ATOM 1432 N N . SER B 1 80 ? -8.492 26.922 12.75 1 95.38 80 SER B N 1
ATOM 1433 C CA . SER B 1 80 ? -7.52 26.016 12.148 1 95.38 80 SER B CA 1
ATOM 1434 C C . SER B 1 80 ? -7.934 24.562 12.312 1 95.38 80 SER B C 1
ATOM 1436 O O . SER B 1 80 ? -8.508 24.188 13.336 1 95.38 80 SER B O 1
ATOM 1438 N N . ILE B 1 81 ? -7.629 23.797 11.242 1 97.44 81 ILE B N 1
ATOM 1439 C CA . ILE B 1 81 ? -7.828 22.344 11.297 1 97.44 81 ILE B CA 1
ATOM 1440 C C . ILE B 1 81 ? -6.48 21.641 11.445 1 97.44 81 ILE B C 1
ATOM 1442 O O . ILE B 1 81 ? -5.559 21.891 10.664 1 97.44 81 ILE B O 1
ATOM 1446 N N . TYR B 1 82 ? -6.387 20.781 12.5 1 98.56 82 TYR B N 1
ATOM 1447 C CA . TYR B 1 82 ? -5.164 20.031 12.734 1 98.56 82 TYR B CA 1
ATOM 1448 C C . TYR B 1 82 ? -5.359 18.562 12.367 1 98.56 82 TYR B C 1
ATOM 1450 O O . TYR B 1 82 ? -6.379 17.953 12.719 1 98.56 82 TYR B O 1
ATOM 1458 N N . TYR B 1 83 ? -4.375 18.062 11.688 1 98.62 83 TYR B N 1
ATOM 1459 C CA . TYR B 1 83 ? -4.383 16.656 11.273 1 98.62 83 TYR B CA 1
ATOM 1460 C C . TYR B 1 83 ? -3.455 15.828 12.156 1 98.62 83 TYR B C 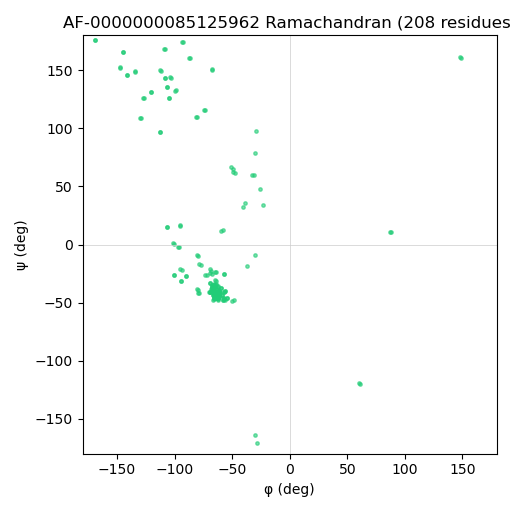1
ATOM 1462 O O . TYR B 1 83 ? -2.393 16.297 12.562 1 98.62 83 TYR B O 1
ATOM 1470 N N . PHE B 1 84 ? -3.865 14.562 12.461 1 98.56 84 PHE B N 1
ATOM 1471 C CA . PHE B 1 84 ? -3.078 13.648 13.281 1 98.56 84 PHE B CA 1
ATOM 1472 C C . PHE B 1 84 ? -3.238 12.219 12.789 1 98.56 84 PHE B C 1
ATOM 1474 O O . PHE B 1 84 ? -4.133 11.922 11.992 1 98.56 84 PHE B O 1
ATOM 1481 N N . ILE B 1 85 ? -2.348 11.336 13.25 1 98 85 ILE B N 1
ATOM 1482 C CA . ILE B 1 85 ? -2.432 9.93 12.883 1 98 85 ILE B CA 1
ATOM 1483 C C . ILE B 1 85 ? -3.584 9.266 13.641 1 98 85 ILE B C 1
ATOM 1485 O O . ILE B 1 85 ? -3.578 9.211 14.875 1 98 85 ILE B O 1
ATOM 1489 N N . ALA B 1 86 ? -4.539 8.828 12.906 1 96.88 86 ALA B N 1
ATOM 1490 C CA . ALA B 1 86 ? -5.699 8.18 13.508 1 96.88 86 ALA B CA 1
ATOM 1491 C C . ALA B 1 86 ? -5.523 6.66 13.539 1 96.88 86 ALA B C 1
ATOM 1493 O O . ALA B 1 86 ? -6.066 5.984 14.414 1 96.88 86 ALA B O 1
ATOM 1494 N N . ASN B 1 87 ? -4.828 6.113 12.594 1 94 87 ASN B N 1
ATOM 1495 C CA . ASN B 1 87 ? -4.516 4.691 12.492 1 94 87 ASN B CA 1
ATOM 1496 C C . ASN B 1 87 ? -3.021 4.434 12.68 1 94 87 ASN B C 1
ATOM 1498 O O . ASN B 1 87 ? -2.264 4.438 11.711 1 94 87 ASN B O 1
ATOM 1502 N N . ALA B 1 88 ? -2.658 4.098 13.836 1 93.25 88 ALA B N 1
ATOM 1503 C CA . ALA B 1 88 ? -1.249 3.939 14.188 1 93.25 88 ALA B CA 1
ATOM 1504 C C . ALA B 1 88 ? -0.636 2.746 13.461 1 93.25 88 ALA B C 1
ATOM 1506 O O . ALA B 1 88 ? 0.544 2.77 13.102 1 93.25 88 ALA B O 1
ATOM 1507 N N . GLN B 1 89 ? -1.451 1.773 13.297 1 90.31 89 GLN B N 1
ATOM 1508 C CA . GLN B 1 89 ? -0.952 0.585 12.617 1 90.31 89 GLN B CA 1
ATOM 1509 C C . GLN B 1 89 ? -0.601 0.893 11.164 1 90.31 89 GLN B C 1
ATOM 1511 O O . GLN B 1 89 ? 0.458 0.492 10.672 1 90.31 89 GLN B O 1
ATOM 1516 N N . ALA B 1 90 ? -1.452 1.638 10.539 1 91.19 90 ALA B N 1
ATOM 1517 C CA . ALA B 1 90 ? -1.189 2.023 9.156 1 91.19 90 ALA B CA 1
ATOM 1518 C C . ALA B 1 90 ? 0.063 2.891 9.062 1 91.19 90 ALA B C 1
ATOM 1520 O O . ALA B 1 90 ? 0.893 2.693 8.172 1 91.19 90 ALA B O 1
ATOM 1521 N N . ALA B 1 91 ? 0.227 3.783 9.977 1 93.5 91 ALA B N 1
ATOM 1522 C CA . ALA B 1 91 ? 1.391 4.664 9.977 1 93.5 91 ALA B CA 1
ATOM 1523 C C . ALA B 1 91 ? 2.672 3.883 10.242 1 93.5 91 ALA B C 1
ATOM 1525 O O . ALA B 1 91 ? 3.715 4.164 9.648 1 93.5 91 ALA B O 1
ATOM 1526 N N . GLN B 1 92 ? 2.555 2.918 11.094 1 92.69 92 GLN B N 1
ATOM 1527 C CA . GLN B 1 92 ? 3.711 2.078 11.391 1 92.69 92 GLN B CA 1
ATOM 1528 C C . GLN B 1 92 ? 4.125 1.261 10.172 1 92.69 92 GLN B C 1
ATOM 1530 O O . GLN B 1 92 ? 5.32 1.048 9.938 1 92.69 92 GLN B O 1
ATOM 1535 N N . MET B 1 93 ? 3.164 0.847 9.453 1 89.81 93 MET B N 1
ATOM 1536 C CA . MET B 1 93 ? 3.455 0.105 8.234 1 89.81 93 MET B CA 1
ATOM 1537 C C . MET B 1 93 ? 4.16 0.993 7.215 1 89.81 93 MET B C 1
ATOM 1539 O O . MET B 1 93 ? 5.129 0.568 6.578 1 89.81 93 MET B O 1
ATOM 1543 N N . CYS B 1 94 ? 3.688 2.186 7.082 1 91.44 94 CYS B N 1
ATOM 1544 C CA . CYS B 1 94 ? 4.352 3.158 6.219 1 91.44 94 CYS B CA 1
ATOM 1545 C C . CYS B 1 94 ? 5.816 3.318 6.605 1 91.44 94 CYS B C 1
ATOM 1547 O O . CYS B 1 94 ? 6.699 3.248 5.75 1 91.44 94 CYS B O 1
ATOM 1549 N N . ARG B 1 95 ? 6.055 3.436 7.84 1 90.44 95 ARG B N 1
ATOM 1550 C CA . ARG B 1 95 ? 7.414 3.643 8.32 1 90.44 95 ARG B CA 1
ATOM 1551 C C . ARG B 1 95 ? 8.281 2.412 8.07 1 90.44 95 ARG B C 1
ATOM 1553 O O . ARG B 1 95 ? 9.453 2.535 7.707 1 90.44 95 ARG B O 1
ATOM 1560 N N . ALA B 1 96 ? 7.684 1.28 8.266 1 90 96 ALA B N 1
ATOM 1561 C CA . ALA B 1 96 ? 8.414 0.033 8.078 1 90 96 ALA B CA 1
ATOM 1562 C C . ALA B 1 96 ? 8.828 -0.14 6.617 1 90 96 ALA B C 1
ATOM 1564 O O . ALA B 1 96 ? 9.961 -0.526 6.324 1 90 96 ALA B O 1
ATOM 1565 N N . ILE B 1 97 ? 7.918 0.157 5.742 1 89.69 97 ILE B N 1
ATOM 1566 C CA . ILE B 1 97 ? 8.203 0.018 4.316 1 89.69 97 ILE B CA 1
ATOM 1567 C C . ILE B 1 97 ? 9.266 1.031 3.902 1 89.69 97 ILE B C 1
ATOM 1569 O O . ILE B 1 97 ? 10.211 0.689 3.191 1 89.69 97 ILE B O 1
ATOM 1573 N N . CYS B 1 98 ? 9.133 2.203 4.359 1 90.81 98 CYS B N 1
ATOM 1574 C CA . CYS B 1 98 ? 10.109 3.236 4.027 1 90.81 98 CYS B CA 1
ATOM 1575 C C . CYS B 1 98 ? 11.492 2.863 4.539 1 90.81 98 CYS B C 1
ATOM 1577 O O . CYS B 1 98 ? 12.492 3.064 3.844 1 90.81 98 CYS B O 1
ATOM 1579 N N . ALA B 1 99 ? 11.492 2.328 5.715 1 89.88 99 ALA B N 1
ATOM 1580 C CA . ALA B 1 99 ? 12.766 1.91 6.285 1 89.88 99 ALA B CA 1
ATOM 1581 C C . ALA B 1 99 ? 13.398 0.786 5.469 1 89.88 99 ALA B C 1
ATOM 1583 O O . ALA B 1 99 ? 14.609 0.779 5.238 1 89.88 99 ALA B O 1
ATOM 1584 N N . GLN B 1 100 ? 12.586 -0.137 5.094 1 86.69 100 GLN B N 1
ATOM 1585 C CA . GLN B 1 100 ? 13.078 -1.265 4.309 1 86.69 100 GLN B CA 1
ATOM 1586 C C . GLN B 1 100 ? 13.633 -0.797 2.967 1 86.69 100 GLN B C 1
ATOM 1588 O O . GLN B 1 100 ? 14.688 -1.268 2.529 1 86.69 100 GLN B O 1
ATOM 1593 N N . VAL B 1 101 ? 12.961 0.1 2.371 1 89 101 VAL B N 1
ATOM 1594 C CA . VAL B 1 101 ? 13.375 0.614 1.07 1 89 101 VAL B CA 1
ATOM 1595 C C . VAL B 1 101 ? 14.664 1.414 1.216 1 89 101 VAL B C 1
ATOM 1597 O O . VAL B 1 101 ? 15.562 1.321 0.371 1 89 101 VAL B O 1
ATOM 1600 N N . ALA B 1 102 ? 14.75 2.123 2.266 1 88.5 102 ALA B N 1
ATOM 1601 C CA . ALA B 1 102 ? 15.953 2.912 2.525 1 88.5 102 ALA B CA 1
ATOM 1602 C C . ALA B 1 102 ? 17.172 2.014 2.684 1 88.5 102 ALA B C 1
ATOM 1604 O O . ALA B 1 102 ? 18.266 2.35 2.215 1 88.5 102 ALA B O 1
ATOM 1605 N N . ILE B 1 103 ? 16.922 0.914 3.266 1 83.38 103 ILE B N 1
ATOM 1606 C CA . ILE B 1 103 ? 18 -0.041 3.479 1 83.38 103 ILE B CA 1
ATO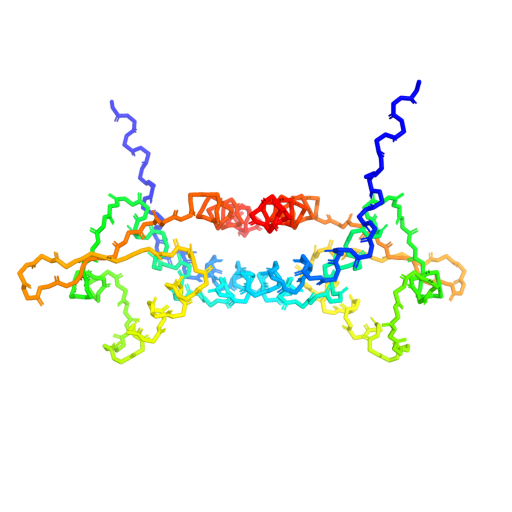M 1607 C C . ILE B 1 103 ? 18.438 -0.645 2.141 1 83.38 103 ILE B C 1
ATOM 1609 O O . ILE B 1 103 ? 19.625 -0.803 1.877 1 83.38 103 ILE B O 1
ATOM 1613 N N . ALA B 1 104 ? 17.453 -0.913 1.35 1 81.75 104 ALA B N 1
ATOM 1614 C CA . ALA B 1 104 ? 17.734 -1.534 0.057 1 81.75 104 ALA B CA 1
ATOM 1615 C C . ALA B 1 104 ? 18.453 -0.567 -0.87 1 81.75 104 ALA B C 1
ATOM 1617 O O . ALA B 1 104 ? 19.188 -0.991 -1.774 1 81.75 104 ALA B O 1
ATOM 1618 N N . GLN B 1 105 ? 18.344 0.683 -0.716 1 82 105 GLN B N 1
ATOM 1619 C CA . GLN B 1 105 ? 18.969 1.689 -1.571 1 82 105 GLN B CA 1
ATOM 1620 C C . GLN B 1 105 ? 20.344 2.072 -1.055 1 82 105 GLN B C 1
ATOM 1622 O O . GLN B 1 105 ? 21.156 2.658 -1.786 1 82 105 GLN B O 1
ATOM 1627 N N . GLY B 1 106 ? 20.578 1.953 0.154 1 72.06 106 GLY B N 1
ATOM 1628 C CA . GLY B 1 106 ? 21.906 2.227 0.698 1 72.06 106 GLY B CA 1
ATOM 1629 C C . GLY B 1 106 ? 22.812 1.006 0.713 1 72.06 106 GLY B C 1
ATOM 1630 O O . GLY B 1 106 ? 23.922 1.043 0.182 1 72.06 106 GLY B O 1
#

Nearest PDB structures (foldseek):
  6o8m-assembly1_A  TM=8.623E-01  e=2.681E-07  Rhodobacter capsulatus
  1r1u-assembly1_B  TM=9.274E-01  e=1.848E-06  Staphylococcus aureus
  1r22-assembly1_B  TM=9.247E-01  e=4.000E-06  Synechococcus elongatus PCC 7942 = FACHB-805
  2kko-assembly1_B  TM=8.809E-01  e=1.971E-06  Mycobacterium tuberculosis variant bovis
  7p6f-assembly2_CCC-2  TM=7.949E-01  e=1.340E-06  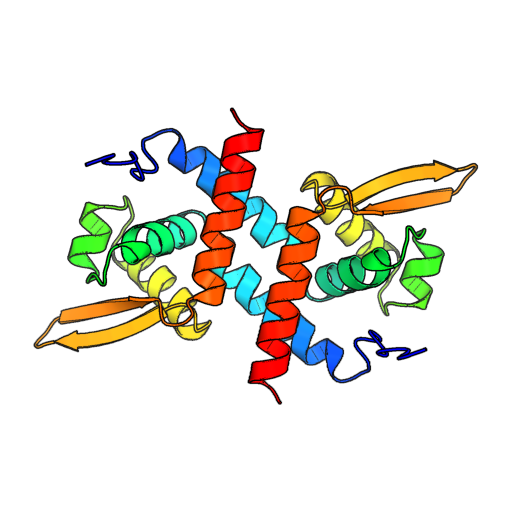Streptomyces griseus

Secondary structure (DSSP, 8-state):
---------TTHHHHHHHHHHHHHHT-SHHHHHHHHHHTT--EEHHHHHHHS-S-HHHHHHHHHHHHHTTSEEEEEETTEEEEEES-HHHHHHHHHHHHHHHHHH-/---------TTHHHHHHHHHHHHHHT-SHHHHHHHHHHTT--EEHHHHHHHS-S-HHHHHHHHHHHHHTTSEEEEEETTEEEEEES-HHHHHHHHHHHHHHHHHH-